Protein AF-A0A9E3Z9C6-F1 (afdb_monomer_lite)

Foldseek 3Di:
DDPPPDPDPPDPPQDPCDPLLVLLLVLLLCCLPAQNLPDPVSLVVSLVSLLVSLVVLCVVLVVVPDDDDPVVVVVVVVLVVVLVVLVQQQDLPDDPVQFDVVQVVCVVVVHPGGGGNDPDNPVSPSVSSVSSSVVSSCSSLVSQVVRVVSVLVSLVSLLVSLVVLVVQQVVCVVVVHDDPDLVDDDDRQRNHNDPVVNVVSNVSSVVSVVCSVCVVVPPPPPPPPPPPPPPPPPDDDDDDDDDDDDDDDDDDDDDDDDDDDDDDDDDDDDDDDDDDDDPDDDDDDDDDDDDDDDDDDDDDDDDDDDDDDDDDDDDDDDDDDDDPDDPDDDDDDDDD

Radius of gyration: 36.33 Å; chains: 1; bounding box: 90×94×95 Å

Sequence (336 aa):
MTLKQKPGFAGARSRPFGLAGWLALALLAWAPLPYGSIEPLPLALLAVATGLVLIVVAAATWRERPTFPWPVWLCLALFLVPLAWGWLQTRTFLPAGWGHPFWRVALEAGLPASPRVSLADDLWVEPWLRLAMGLAAFAAFFLLGRDRGRAARLAGGFVAIATGYAVFGLGQQAFGFTFLRQDWQQGLTSTFINRNHFALYLNMAALLALCLLLDPLLRPAARVPPLPAAAGRKRRRASGAKAPPRSRLRRPARRLARHALQGRPAQPRPRRARRPLRRHASRPDQGDGLPRGRPRRARPGGGSRSGSSATPSSTASRTSAARRASRAQGDSRFGG

Structure (mmCIF, N/CA/C/O backbone):
data_AF-A0A9E3Z9C6-F1
#
_entry.id   AF-A0A9E3Z9C6-F1
#
loop_
_atom_site.group_PDB
_atom_site.id
_atom_site.type_symbol
_atom_site.label_atom_id
_atom_site.label_alt_id
_atom_site.label_comp_id
_atom_site.label_asym_id
_atom_site.label_entity_id
_atom_site.label_seq_id
_atom_site.pdbx_PDB_ins_code
_atom_site.Cartn_x
_atom_site.Cartn_y
_atom_site.Cartn_z
_atom_site.occupancy
_atom_site.B_iso_or_equiv
_atom_site.auth_seq_id
_atom_site.auth_comp_id
_atom_site.auth_asym_id
_atom_site.auth_atom_id
_atom_site.pdbx_PDB_model_num
ATOM 1 N N . MET A 1 1 ? -39.808 -16.040 3.121 1.00 42.66 1 MET A N 1
ATOM 2 C CA . MET A 1 1 ? -38.376 -16.345 2.901 1.00 42.66 1 MET A CA 1
ATOM 3 C C . MET A 1 1 ? -37.610 -15.803 4.104 1.00 42.66 1 MET A C 1
ATOM 5 O O . MET A 1 1 ? -37.302 -14.623 4.165 1.00 42.66 1 MET A O 1
ATOM 9 N N . THR A 1 2 ? -37.463 -16.617 5.145 1.00 40.94 2 THR A N 1
ATOM 10 C CA . THR A 1 2 ? -36.889 -16.224 6.438 1.00 40.94 2 THR A CA 1
ATOM 11 C C . THR A 1 2 ? -35.368 -16.200 6.319 1.00 40.94 2 THR A C 1
ATOM 13 O O . THR A 1 2 ? -34.726 -17.248 6.265 1.00 40.94 2 THR A O 1
ATOM 16 N N . LEU A 1 3 ? -34.788 -15.000 6.230 1.00 41.41 3 LEU A N 1
ATOM 17 C CA . LEU A 1 3 ? -33.345 -14.794 6.331 1.00 41.41 3 LEU A CA 1
ATOM 18 C C . LEU A 1 3 ? -32.900 -15.277 7.712 1.00 41.41 3 LEU A C 1
ATOM 20 O O . LEU A 1 3 ? -33.129 -14.617 8.723 1.00 41.41 3 LEU A O 1
ATOM 24 N N . LYS A 1 4 ? -32.305 -16.470 7.741 1.00 47.12 4 LYS A N 1
ATOM 25 C CA . LYS A 1 4 ? -31.676 -17.068 8.915 1.00 47.12 4 LYS A CA 1
ATOM 26 C C . LYS A 1 4 ? -30.548 -16.124 9.342 1.00 47.12 4 LYS A C 1
ATOM 28 O O . LYS A 1 4 ? -29.469 -16.145 8.752 1.00 47.12 4 LYS A O 1
ATOM 33 N N . GLN A 1 5 ? -30.834 -15.227 10.288 1.00 43.41 5 GLN A N 1
ATOM 34 C CA . GLN A 1 5 ? -29.842 -14.306 10.828 1.00 43.41 5 GLN A CA 1
ATOM 35 C C . GLN A 1 5 ? -28.708 -15.143 11.418 1.00 43.41 5 GLN A C 1
ATOM 37 O O . GLN A 1 5 ? -28.915 -15.919 12.352 1.00 43.41 5 GLN A O 1
ATOM 42 N N . LYS A 1 6 ? -27.516 -15.027 10.820 1.00 42.62 6 LYS A N 1
ATOM 43 C CA . LYS A 1 6 ? -26.292 -15.562 11.413 1.00 42.62 6 LYS A CA 1
ATOM 44 C C . LYS A 1 6 ? -26.166 -14.958 12.817 1.00 42.62 6 LYS A C 1
ATOM 46 O O . LYS A 1 6 ? -26.381 -13.751 12.942 1.00 42.62 6 LYS A O 1
ATOM 51 N N . PRO A 1 7 ? -25.854 -15.769 13.843 1.00 44.94 7 PRO A N 1
ATOM 52 C CA . PRO A 1 7 ? -25.690 -15.280 15.204 1.00 44.94 7 PRO A CA 1
ATOM 53 C C . PRO A 1 7 ? -24.736 -14.087 15.183 1.00 44.94 7 PRO A C 1
ATOM 55 O O . PRO A 1 7 ? -23.640 -14.163 14.623 1.00 44.94 7 PRO A O 1
ATOM 58 N N . GLY A 1 8 ? -25.225 -12.959 15.696 1.00 43.25 8 GLY A N 1
ATOM 59 C CA . GLY A 1 8 ? -24.483 -11.711 15.728 1.00 43.25 8 GLY A CA 1
ATOM 60 C C . GLY A 1 8 ? -23.158 -11.897 16.458 1.00 43.25 8 GLY A C 1
ATOM 61 O O . GLY A 1 8 ? -23.083 -12.630 17.443 1.00 43.25 8 GLY A O 1
ATOM 62 N N . PHE A 1 9 ? -22.128 -11.210 15.963 1.00 48.97 9 PHE A N 1
ATOM 63 C CA . PHE A 1 9 ? -20.781 -11.095 16.530 1.00 48.97 9 PHE A CA 1
ATOM 64 C C . PHE A 1 9 ? -20.782 -10.349 17.883 1.00 48.97 9 PHE A C 1
ATOM 66 O O . PHE A 1 9 ? -20.050 -9.382 18.082 1.00 48.97 9 PHE A O 1
ATOM 73 N N . ALA A 1 10 ? -21.635 -10.755 18.819 1.00 40.88 10 ALA A N 1
ATOM 74 C CA . ALA A 1 10 ? -21.655 -10.229 20.170 1.00 40.88 10 ALA A CA 1
ATOM 75 C C . ALA A 1 10 ? -20.532 -10.903 20.972 1.00 40.88 10 ALA A C 1
ATOM 77 O O . ALA A 1 10 ? -20.619 -12.078 21.316 1.00 40.88 10 ALA A O 1
ATOM 78 N N . GLY A 1 11 ? -19.460 -10.156 21.249 1.00 42.38 11 GLY A N 1
ATOM 79 C CA . GLY A 1 11 ? -18.505 -10.505 22.306 1.00 42.38 11 GLY A CA 1
ATOM 80 C C . GLY A 1 11 ? -17.229 -11.239 21.890 1.00 42.38 11 GLY A C 1
ATOM 81 O O . GLY A 1 11 ? -16.581 -11.839 22.746 1.00 42.38 11 GLY A O 1
ATOM 82 N N . ALA A 1 12 ? -16.810 -11.183 20.622 1.00 51.72 12 ALA A N 1
ATOM 83 C CA . ALA A 1 12 ? -15.438 -11.569 20.291 1.00 51.72 12 ALA A CA 1
ATOM 84 C C . ALA A 1 12 ? -14.488 -10.552 20.945 1.00 51.72 12 ALA A C 1
ATOM 86 O O . ALA A 1 12 ? -14.397 -9.412 20.490 1.00 51.72 12 ALA A O 1
ATOM 87 N N . ARG A 1 13 ? -13.824 -10.936 22.048 1.00 57.88 13 ARG A N 1
ATOM 88 C CA . ARG A 1 13 ? -12.751 -10.133 22.653 1.00 57.88 13 ARG A CA 1
ATOM 89 C C . ARG A 1 13 ? -11.779 -9.770 21.536 1.00 57.88 13 ARG A C 1
ATOM 91 O O . ARG A 1 13 ? -11.182 -10.666 20.939 1.00 57.88 13 ARG A O 1
ATOM 98 N N . SER A 1 14 ? -11.660 -8.477 21.239 1.00 62.97 14 SER A N 1
ATOM 99 C CA . SER A 1 14 ? -10.728 -7.990 20.226 1.00 62.97 14 SER A CA 1
ATOM 100 C C . SER A 1 14 ? -9.343 -8.505 20.586 1.00 62.97 14 SER A C 1
ATOM 102 O O . SER A 1 14 ? -8.855 -8.227 21.688 1.00 62.97 14 SER A O 1
ATOM 104 N N . ARG A 1 15 ? -8.724 -9.277 19.690 1.00 71.00 15 ARG A N 1
ATOM 105 C CA . ARG A 1 15 ? -7.347 -9.726 19.899 1.00 71.00 15 ARG A CA 1
ATOM 106 C C . ARG A 1 15 ? -6.450 -8.496 20.088 1.00 71.00 15 ARG A C 1
ATOM 108 O O . ARG A 1 15 ? -6.726 -7.445 19.495 1.00 71.00 15 ARG A O 1
ATOM 115 N N . PRO A 1 16 ? -5.403 -8.584 20.926 1.00 78.31 16 PRO A N 1
ATOM 116 C CA . PRO A 1 16 ? -4.454 -7.488 21.058 1.00 78.31 16 PRO A CA 1
ATOM 117 C C . PRO A 1 16 ? -3.905 -7.123 19.674 1.00 78.31 16 PRO A C 1
ATOM 119 O O . PRO A 1 16 ? -3.738 -7.988 18.816 1.00 78.31 16 PRO A O 1
ATOM 122 N N . PHE A 1 17 ? -3.648 -5.830 19.453 1.00 87.06 17 PHE A N 1
ATOM 123 C CA . PHE A 1 17 ? -3.140 -5.328 18.170 1.00 87.06 17 PHE A CA 1
ATOM 124 C C . PHE A 1 17 ? -1.814 -6.006 17.782 1.00 87.06 17 PHE A C 1
ATOM 126 O O . PHE A 1 17 ? -1.577 -6.284 16.608 1.00 87.06 17 PHE A O 1
ATOM 133 N N . GLY A 1 18 ? -1.026 -6.370 18.801 1.00 93.31 18 GLY A N 1
ATOM 134 C CA . GLY A 1 18 ? 0.172 -7.192 18.685 1.00 93.31 18 GLY A CA 1
ATOM 135 C C . GLY A 1 18 ? 1.294 -6.515 17.903 1.00 93.31 18 GLY A C 1
ATOM 136 O O . GLY A 1 18 ? 1.135 -5.426 17.353 1.00 93.31 18 GLY A O 1
ATOM 137 N N . LEU A 1 19 ? 2.438 -7.192 17.837 1.00 95.94 19 LEU A N 1
ATOM 138 C CA . LEU A 1 19 ? 3.600 -6.736 17.074 1.00 95.94 19 LEU A CA 1
ATOM 139 C C . LEU A 1 19 ? 3.257 -6.514 15.591 1.00 95.94 19 LEU A C 1
ATOM 141 O O . LEU A 1 19 ? 3.614 -5.491 15.021 1.00 95.94 19 LEU A O 1
ATOM 145 N N . ALA A 1 20 ? 2.504 -7.437 14.986 1.00 95.88 20 ALA A N 1
ATOM 146 C CA . ALA A 1 20 ? 2.145 -7.385 13.569 1.00 95.88 20 ALA A CA 1
ATOM 147 C C . ALA A 1 20 ? 1.357 -6.117 13.188 1.00 95.88 20 ALA A C 1
ATOM 149 O O . ALA A 1 20 ? 1.628 -5.512 12.154 1.00 95.88 20 ALA A O 1
ATOM 150 N N . GLY A 1 21 ? 0.407 -5.687 14.028 1.00 96.50 21 GLY A N 1
ATOM 151 C CA . GLY A 1 21 ? -0.344 -4.454 13.794 1.00 96.50 21 GLY A CA 1
ATOM 152 C C . GLY A 1 21 ? 0.537 -3.209 13.904 1.00 96.50 21 GLY A C 1
ATOM 153 O O . GLY A 1 21 ? 0.446 -2.316 13.064 1.00 96.50 21 GLY A O 1
ATOM 154 N N . TRP A 1 22 ? 1.415 -3.159 14.911 1.00 97.50 22 TRP A N 1
ATOM 155 C CA . TRP A 1 22 ? 2.329 -2.031 15.104 1.00 97.50 22 TRP A CA 1
ATOM 156 C C . TRP A 1 22 ? 3.355 -1.912 13.982 1.00 97.50 22 TRP A C 1
ATOM 158 O O . TRP A 1 22 ? 3.568 -0.812 13.483 1.00 97.50 22 TRP A O 1
ATOM 168 N N . LEU A 1 23 ? 3.922 -3.030 13.526 1.00 97.88 23 LEU A N 1
ATOM 169 C CA . LEU A 1 23 ? 4.820 -3.041 12.373 1.00 97.88 23 LEU A CA 1
ATOM 170 C C . LEU A 1 23 ? 4.112 -2.583 11.091 1.00 97.88 23 LEU A C 1
ATOM 172 O O . LEU A 1 23 ? 4.699 -1.847 10.305 1.00 97.88 23 LEU A O 1
ATOM 176 N N . ALA A 1 24 ? 2.840 -2.946 10.895 1.00 97.69 24 ALA A N 1
ATOM 177 C CA . ALA A 1 24 ? 2.059 -2.457 9.761 1.00 97.69 24 ALA A CA 1
ATOM 178 C C . ALA A 1 24 ? 1.808 -0.937 9.825 1.00 97.69 24 ALA A C 1
ATOM 180 O O . ALA A 1 24 ? 1.873 -0.266 8.798 1.00 97.69 24 ALA A O 1
ATOM 181 N N . LEU A 1 25 ? 1.566 -0.369 11.014 1.00 98.00 25 LEU A N 1
ATOM 182 C CA . LEU A 1 25 ? 1.481 1.090 11.181 1.00 98.00 25 LEU A CA 1
ATOM 183 C C . LEU A 1 25 ? 2.831 1.776 10.974 1.00 98.00 25 LEU A C 1
ATOM 185 O O . LEU A 1 25 ? 2.879 2.817 10.328 1.00 98.00 25 LEU A O 1
ATOM 189 N N . ALA A 1 26 ? 3.919 1.189 11.475 1.00 97.81 26 ALA A N 1
ATOM 190 C CA . ALA A 1 26 ? 5.266 1.698 11.243 1.00 97.81 26 ALA A CA 1
ATOM 191 C C . ALA A 1 26 ? 5.600 1.710 9.744 1.00 97.81 26 ALA A C 1
ATOM 193 O O . ALA A 1 26 ? 6.135 2.695 9.248 1.00 97.81 26 ALA A O 1
ATOM 194 N N . LEU A 1 27 ? 5.198 0.670 9.004 1.00 97.44 27 LEU A N 1
ATOM 195 C CA . LEU A 1 27 ? 5.325 0.617 7.549 1.00 97.44 27 LEU A CA 1
ATOM 196 C C . LEU A 1 27 ? 4.533 1.739 6.860 1.00 97.44 27 LEU A C 1
ATOM 198 O O . LEU A 1 27 ? 5.070 2.394 5.973 1.00 97.44 27 LEU A O 1
ATOM 202 N N . LEU A 1 28 ? 3.286 2.003 7.277 1.00 96.75 28 LEU A N 1
ATOM 203 C CA . LEU A 1 28 ? 2.494 3.126 6.746 1.00 96.75 28 LEU A CA 1
ATOM 204 C C . LEU A 1 28 ? 3.119 4.483 7.067 1.00 96.75 28 LEU A C 1
ATOM 206 O O . LEU A 1 28 ? 3.083 5.380 6.230 1.00 96.75 28 LEU A O 1
ATOM 210 N N . ALA A 1 29 ? 3.684 4.635 8.264 1.00 97.00 29 ALA A N 1
ATOM 211 C CA . ALA A 1 29 ? 4.383 5.847 8.660 1.00 97.00 29 ALA A CA 1
ATOM 212 C C . ALA A 1 29 ? 5.667 6.036 7.854 1.00 97.00 29 ALA A C 1
ATOM 214 O O . ALA A 1 29 ? 5.991 7.164 7.509 1.00 97.00 29 ALA A O 1
ATOM 215 N N . TRP A 1 30 ? 6.366 4.951 7.521 1.00 95.50 30 TRP A N 1
ATOM 216 C CA . TRP A 1 30 ? 7.594 4.983 6.737 1.00 95.50 30 TRP A CA 1
ATOM 217 C C . TRP A 1 30 ? 7.352 5.176 5.239 1.00 95.50 30 TRP A C 1
ATOM 219 O O . TRP A 1 30 ? 8.156 5.821 4.587 1.00 95.50 30 TRP A O 1
ATOM 229 N N . ALA A 1 31 ? 6.261 4.657 4.668 1.00 94.44 31 ALA A N 1
ATOM 230 C CA . ALA A 1 31 ? 6.064 4.641 3.214 1.00 94.44 31 ALA A CA 1
ATOM 231 C C . ALA A 1 31 ? 6.214 6.017 2.519 1.00 94.44 31 ALA A C 1
ATOM 233 O O . ALA A 1 31 ? 6.819 6.071 1.443 1.00 94.44 31 ALA A O 1
ATOM 234 N N . PRO A 1 32 ? 5.752 7.144 3.101 1.00 93.44 32 PRO A N 1
ATOM 235 C CA . PRO A 1 32 ? 5.975 8.465 2.514 1.00 93.44 32 PRO A CA 1
ATOM 236 C C . PRO A 1 32 ? 7.418 9.001 2.618 1.00 93.44 32 PRO A C 1
ATOM 238 O O . PRO A 1 32 ? 7.703 10.065 2.060 1.00 93.44 32 PRO A O 1
ATOM 241 N N . LEU A 1 33 ? 8.322 8.312 3.323 1.00 90.88 33 LEU A N 1
ATOM 242 C CA . LEU A 1 33 ? 9.694 8.729 3.616 1.00 90.88 33 LEU A CA 1
ATOM 243 C C . LEU A 1 33 ? 10.745 7.831 2.932 1.00 90.88 33 LEU A C 1
ATOM 245 O O . LEU A 1 33 ? 10.691 6.612 3.068 1.00 90.88 33 LEU A O 1
ATOM 249 N N . PRO A 1 34 ? 11.791 8.416 2.319 1.00 87.12 34 PRO A N 1
ATOM 250 C CA . PRO A 1 34 ? 11.862 9.763 1.742 1.00 87.12 34 PRO A CA 1
ATOM 251 C C . PRO A 1 34 ? 11.149 9.833 0.376 1.00 87.12 34 PRO A C 1
ATOM 253 O O . PRO A 1 34 ? 11.054 8.839 -0.343 1.00 87.12 34 PRO A O 1
ATOM 256 N N . TYR A 1 35 ? 10.671 11.023 -0.005 1.00 85.19 35 TYR A N 1
ATOM 257 C CA . TYR A 1 35 ? 10.126 11.321 -1.341 1.00 85.19 35 TYR A CA 1
ATOM 258 C C . TYR A 1 35 ? 8.897 10.509 -1.777 1.00 85.19 35 TYR A C 1
ATOM 260 O O . TYR A 1 35 ? 8.666 10.316 -2.970 1.00 85.19 35 TYR A O 1
ATOM 268 N N . GLY A 1 36 ? 8.097 9.995 -0.842 1.00 84.00 36 GLY A N 1
ATOM 269 C CA . GLY A 1 36 ? 7.025 9.058 -1.190 1.00 84.00 36 GLY A CA 1
ATOM 270 C C . GLY A 1 36 ? 7.534 7.696 -1.672 1.00 84.00 36 GLY A C 1
ATOM 271 O O . GLY A 1 36 ? 6.799 6.995 -2.364 1.00 84.00 36 GLY A O 1
ATOM 272 N N . SER A 1 37 ? 8.790 7.351 -1.363 1.00 89.38 37 SER A N 1
ATOM 273 C CA . SER A 1 37 ? 9.477 6.135 -1.812 1.00 89.38 37 SER A CA 1
ATOM 274 C C . SER A 1 37 ? 9.476 5.943 -3.335 1.00 89.38 37 SER A C 1
ATOM 276 O O . SER A 1 37 ? 9.345 4.820 -3.818 1.00 89.38 37 SER A O 1
ATOM 278 N N . ILE A 1 38 ? 9.590 7.035 -4.104 1.00 88.69 38 ILE A N 1
ATOM 279 C CA . ILE A 1 38 ? 9.638 6.953 -5.575 1.00 88.69 38 ILE A CA 1
ATOM 280 C C . ILE A 1 38 ? 11.040 6.681 -6.125 1.00 88.69 38 ILE A C 1
ATOM 282 O O . ILE A 1 38 ? 11.154 6.212 -7.252 1.00 88.69 38 ILE A O 1
ATOM 286 N N . GLU A 1 39 ? 12.076 6.981 -5.341 1.00 89.50 39 GLU A N 1
ATOM 287 C CA . GLU A 1 39 ? 13.475 6.746 -5.700 1.00 89.50 39 GLU A CA 1
ATOM 288 C C . GLU A 1 39 ? 13.841 5.257 -5.555 1.00 89.50 39 GLU A C 1
ATOM 290 O O . GLU A 1 39 ? 13.308 4.593 -4.656 1.00 89.50 39 GLU A O 1
ATOM 295 N N . PRO A 1 40 ? 14.788 4.723 -6.354 1.00 90.75 40 PRO A N 1
ATOM 296 C CA . PRO A 1 40 ? 15.081 3.288 -6.393 1.00 90.75 40 PRO A CA 1
ATOM 297 C C . PRO A 1 40 ? 15.445 2.678 -5.033 1.00 90.75 40 PRO A C 1
ATOM 299 O O . PRO A 1 40 ? 14.941 1.614 -4.671 1.00 90.75 40 PRO A O 1
ATOM 302 N N . LEU A 1 41 ? 16.297 3.354 -4.252 1.00 91.94 41 LEU A N 1
ATOM 303 C CA . LEU A 1 41 ? 16.739 2.849 -2.949 1.00 91.94 41 LEU A CA 1
ATOM 304 C C . LEU A 1 41 ? 15.606 2.874 -1.898 1.00 91.94 41 LEU A C 1
ATOM 306 O O . LEU A 1 41 ? 15.326 1.820 -1.324 1.00 91.94 41 LEU A O 1
ATOM 310 N N . PRO A 1 42 ? 14.913 4.006 -1.652 1.00 92.75 42 PRO A N 1
ATOM 311 C CA . PRO A 1 42 ? 13.716 4.039 -0.807 1.00 92.75 42 PRO A CA 1
ATOM 312 C C . PRO A 1 42 ? 12.653 3.011 -1.191 1.00 92.75 42 PRO A C 1
ATOM 314 O O . PRO A 1 42 ? 12.114 2.331 -0.318 1.00 92.75 42 PRO A O 1
ATOM 317 N N . LEU A 1 43 ? 12.392 2.850 -2.490 1.00 93.38 43 LEU A N 1
ATOM 318 C CA . LEU A 1 43 ? 11.442 1.870 -2.998 1.00 93.38 43 LEU A CA 1
ATOM 319 C C . LEU A 1 43 ? 11.863 0.436 -2.652 1.00 93.38 43 LEU A C 1
ATOM 321 O O . LEU A 1 43 ? 11.042 -0.345 -2.171 1.00 93.38 43 LEU A O 1
ATOM 325 N N . ALA A 1 44 ? 13.135 0.087 -2.863 1.00 93.69 44 ALA A N 1
ATOM 326 C CA . ALA A 1 44 ? 13.661 -1.234 -2.530 1.00 93.69 44 ALA A CA 1
ATOM 327 C C . ALA A 1 44 ? 13.567 -1.522 -1.022 1.00 93.69 44 ALA A C 1
ATOM 329 O O . ALA A 1 44 ? 13.117 -2.600 -0.627 1.00 93.69 44 ALA A O 1
ATOM 330 N N . LEU A 1 45 ? 13.917 -0.546 -0.176 1.00 95.31 45 LEU A N 1
ATOM 331 C CA . LEU A 1 45 ? 13.781 -0.659 1.280 1.00 95.31 45 LEU A CA 1
ATOM 332 C C . LEU A 1 45 ? 12.318 -0.850 1.697 1.00 95.31 45 LEU A C 1
ATOM 334 O O . LEU A 1 45 ? 12.023 -1.723 2.516 1.00 95.31 45 LEU A O 1
ATOM 338 N N . LEU A 1 46 ? 11.395 -0.087 1.103 1.00 96.00 46 LEU A N 1
ATOM 339 C CA . LEU A 1 46 ? 9.965 -0.222 1.366 1.00 96.00 46 LEU A CA 1
ATOM 340 C C . LEU A 1 46 ? 9.437 -1.596 0.932 1.00 96.00 46 LEU A C 1
ATOM 342 O O . LEU A 1 46 ? 8.644 -2.203 1.657 1.00 96.00 46 LEU A O 1
ATOM 346 N N . ALA A 1 47 ? 9.893 -2.119 -0.206 1.00 96.06 47 ALA A N 1
ATOM 347 C CA . ALA A 1 47 ? 9.506 -3.441 -0.688 1.00 96.06 47 ALA A CA 1
ATOM 348 C C . ALA A 1 47 ? 9.975 -4.555 0.262 1.00 96.06 47 ALA A C 1
ATOM 350 O O . ALA A 1 47 ? 9.175 -5.418 0.637 1.00 96.06 47 ALA A O 1
ATOM 351 N N . VAL A 1 48 ? 11.232 -4.502 0.720 1.00 96.94 48 VAL A N 1
ATOM 352 C CA . VAL A 1 48 ? 11.775 -5.447 1.712 1.00 96.94 48 VAL A CA 1
ATOM 353 C C . VAL A 1 48 ? 11.001 -5.356 3.026 1.00 96.94 48 VAL A C 1
ATOM 355 O O . VAL A 1 48 ? 10.535 -6.376 3.536 1.00 96.94 48 VAL A O 1
ATOM 358 N N . ALA A 1 49 ? 10.795 -4.145 3.549 1.00 97.56 49 ALA A N 1
ATOM 359 C CA . ALA A 1 49 ? 10.033 -3.930 4.776 1.00 97.56 49 ALA A CA 1
ATOM 360 C C . ALA A 1 49 ? 8.599 -4.472 4.655 1.00 97.56 49 ALA A C 1
ATOM 362 O O . ALA A 1 49 ? 8.116 -5.155 5.557 1.00 97.56 49 ALA A O 1
ATOM 363 N N . THR A 1 50 ? 7.939 -4.249 3.516 1.00 98.12 50 THR A N 1
ATOM 364 C CA . THR A 1 50 ? 6.593 -4.772 3.238 1.00 98.12 50 THR A CA 1
ATOM 365 C C . THR A 1 50 ? 6.571 -6.301 3.243 1.00 98.12 50 THR A C 1
ATOM 367 O O . THR A 1 50 ? 5.683 -6.900 3.852 1.00 98.12 50 THR A O 1
ATOM 370 N N . GLY A 1 51 ? 7.561 -6.946 2.617 1.00 97.81 51 GLY A N 1
ATOM 371 C CA . GLY A 1 51 ? 7.707 -8.403 2.633 1.00 97.81 51 GLY A CA 1
ATOM 372 C C . GLY A 1 51 ? 7.904 -8.962 4.045 1.00 97.81 51 GLY A C 1
ATOM 373 O O . GLY A 1 51 ? 7.222 -9.910 4.435 1.00 97.81 51 GLY A O 1
ATOM 374 N N . LEU A 1 52 ? 8.770 -8.336 4.849 1.00 98.12 52 LEU A N 1
ATOM 375 C CA . LEU A 1 52 ? 8.998 -8.725 6.246 1.00 98.12 52 LEU A CA 1
ATOM 376 C C . LEU A 1 52 ? 7.732 -8.569 7.098 1.00 98.12 52 LEU A C 1
ATOM 378 O O . LEU A 1 52 ? 7.372 -9.482 7.845 1.00 98.12 52 LEU A O 1
ATOM 382 N N . VAL A 1 53 ? 7.014 -7.452 6.954 1.00 98.19 53 VAL A N 1
ATOM 383 C CA . VAL A 1 53 ? 5.730 -7.234 7.637 1.00 98.19 53 VAL A CA 1
ATOM 384 C C . VAL A 1 53 ? 4.716 -8.300 7.234 1.00 98.19 53 VAL A C 1
ATOM 386 O O . VAL A 1 53 ? 4.051 -8.854 8.110 1.00 98.19 53 VAL A O 1
ATOM 389 N N . LEU A 1 54 ? 4.619 -8.644 5.946 1.00 97.88 54 LEU A N 1
ATOM 390 C CA . LEU A 1 54 ? 3.734 -9.712 5.485 1.00 97.88 54 LEU A CA 1
ATOM 391 C C . LEU A 1 54 ? 4.076 -11.057 6.137 1.00 97.88 54 LEU A C 1
ATOM 393 O O . LEU A 1 54 ? 3.161 -11.744 6.584 1.00 97.88 54 LEU A O 1
ATOM 397 N N . ILE A 1 55 ? 5.359 -11.420 6.238 1.00 97.81 55 ILE A N 1
ATOM 398 C CA . ILE A 1 55 ? 5.793 -12.662 6.899 1.00 97.81 55 ILE A CA 1
ATOM 399 C C . ILE A 1 55 ? 5.348 -12.671 8.366 1.00 97.81 55 ILE A C 1
ATOM 401 O O . ILE A 1 55 ? 4.738 -13.642 8.820 1.00 97.81 55 ILE A O 1
ATOM 405 N N . VAL A 1 56 ? 5.580 -11.577 9.100 1.00 97.44 56 VAL A N 1
ATOM 406 C CA . VAL A 1 56 ? 5.172 -11.462 10.511 1.00 97.44 56 VAL A CA 1
ATOM 407 C C . VAL A 1 56 ? 3.649 -11.533 10.657 1.00 97.44 56 VAL A C 1
ATOM 409 O O . VAL A 1 56 ? 3.141 -12.231 11.537 1.00 97.44 56 VAL A O 1
ATOM 412 N N . VAL A 1 57 ? 2.899 -10.857 9.783 1.00 96.19 57 VAL A N 1
ATOM 413 C CA . VAL A 1 57 ? 1.430 -10.898 9.768 1.00 96.19 57 VAL A CA 1
ATOM 414 C C . VAL A 1 57 ? 0.920 -12.304 9.452 1.00 96.19 57 VAL A C 1
ATOM 416 O O . VAL A 1 57 ? 0.015 -12.793 10.134 1.00 96.19 57 VAL A O 1
ATOM 419 N N . ALA A 1 58 ? 1.493 -12.973 8.453 1.00 94.50 58 ALA A N 1
ATOM 420 C CA . ALA A 1 58 ? 1.123 -14.329 8.069 1.00 94.50 58 ALA A CA 1
ATOM 421 C C . ALA A 1 58 ? 1.388 -15.314 9.214 1.00 94.50 58 ALA A C 1
ATOM 423 O O . ALA A 1 58 ? 0.501 -16.091 9.561 1.00 94.50 58 ALA A O 1
ATOM 424 N N . ALA A 1 59 ? 2.545 -15.222 9.877 1.00 94.88 59 ALA A N 1
ATOM 425 C CA . ALA A 1 59 ? 2.865 -16.030 11.051 1.00 94.88 59 ALA A CA 1
ATOM 426 C C . ALA A 1 59 ? 1.880 -15.776 12.208 1.00 94.88 59 ALA A C 1
ATOM 428 O O . ALA A 1 59 ? 1.331 -16.719 12.783 1.00 94.88 59 ALA A O 1
ATOM 429 N N . ALA A 1 60 ? 1.579 -14.507 12.501 1.00 93.06 60 ALA A N 1
ATOM 430 C CA . ALA A 1 60 ? 0.646 -14.122 13.562 1.00 93.06 60 ALA A CA 1
ATOM 431 C C . ALA A 1 60 ? -0.804 -14.565 13.290 1.00 93.06 60 ALA A C 1
ATOM 433 O O . ALA A 1 60 ? -1.581 -14.755 14.228 1.00 93.06 60 ALA A O 1
ATOM 434 N N . THR A 1 61 ? -1.178 -14.737 12.019 1.00 91.94 61 THR A N 1
ATOM 435 C CA . THR A 1 61 ? -2.546 -15.081 11.596 1.00 91.94 61 THR A CA 1
ATOM 436 C C . THR A 1 61 ? -2.691 -16.503 11.049 1.00 91.94 61 THR A C 1
ATOM 438 O O . THR A 1 61 ? -3.805 -16.912 10.726 1.00 91.94 61 THR A O 1
ATOM 441 N N . TRP A 1 62 ? -1.625 -17.311 11.017 1.00 91.62 62 TRP A N 1
ATOM 442 C CA . TRP A 1 62 ? -1.617 -18.646 10.396 1.00 91.62 62 TRP A CA 1
ATOM 443 C C . TRP A 1 62 ? -2.722 -19.577 10.923 1.00 91.62 62 TRP A C 1
ATOM 445 O O . TRP A 1 62 ? -3.358 -20.319 10.173 1.00 91.62 62 TRP A O 1
ATOM 455 N N . ARG A 1 63 ? -3.021 -19.502 12.227 1.00 90.00 63 ARG A N 1
ATOM 456 C CA . ARG A 1 63 ? -4.072 -20.314 12.869 1.00 90.00 63 ARG A CA 1
ATOM 457 C C . ARG A 1 63 ? -5.498 -19.864 12.529 1.00 90.00 63 ARG A C 1
ATOM 459 O O . ARG A 1 63 ? -6.441 -20.592 12.823 1.00 90.00 63 ARG A O 1
ATOM 466 N N . GLU A 1 64 ? -5.680 -18.685 11.932 1.00 87.12 64 GLU A N 1
ATOM 467 C CA . GLU A 1 64 ? -6.998 -18.106 11.630 1.00 87.12 64 GLU A CA 1
ATOM 468 C C . GLU A 1 64 ? -7.651 -18.699 10.370 1.00 87.12 64 GLU A C 1
ATOM 470 O O . GLU A 1 64 ? -8.830 -18.430 10.141 1.00 87.12 64 GLU A O 1
ATOM 475 N N . ARG A 1 65 ? -6.922 -19.510 9.577 1.00 83.44 65 ARG A N 1
ATOM 476 C CA . ARG A 1 65 ? -7.382 -20.135 8.315 1.00 83.44 65 ARG A CA 1
ATOM 477 C C . ARG A 1 65 ? -8.219 -19.161 7.466 1.00 83.44 65 ARG A C 1
ATOM 479 O O . ARG A 1 65 ? -9.433 -19.339 7.325 1.00 83.44 65 ARG A O 1
ATOM 486 N N . PRO A 1 66 ? -7.599 -18.088 6.945 1.00 80.50 66 PRO A N 1
ATOM 487 C CA . PRO A 1 66 ? -8.328 -16.999 6.318 1.00 80.50 66 PRO A CA 1
ATOM 488 C C . PRO A 1 66 ? -9.117 -17.491 5.101 1.00 80.50 66 PRO A C 1
ATOM 490 O O . PRO A 1 66 ? -8.566 -18.005 4.134 1.00 80.50 66 PRO A O 1
ATOM 493 N N . THR A 1 67 ? -10.432 -17.294 5.136 1.00 86.56 67 THR A N 1
ATOM 494 C CA . THR A 1 67 ? -11.302 -17.501 3.976 1.00 86.56 67 THR A CA 1
ATOM 495 C C . THR A 1 67 ? -11.408 -16.203 3.186 1.00 86.56 67 THR A C 1
ATOM 497 O O . THR A 1 67 ? -11.857 -15.187 3.732 1.00 86.56 67 THR A O 1
ATOM 500 N N . PHE A 1 68 ? -11.027 -16.224 1.914 1.00 87.19 68 PHE A N 1
ATOM 501 C CA . PHE A 1 68 ? -11.215 -15.088 1.016 1.00 87.19 68 PHE A CA 1
ATOM 502 C C . PHE A 1 68 ? -12.610 -15.146 0.381 1.00 87.19 68 PHE A C 1
ATOM 504 O O . PHE A 1 68 ? -13.036 -16.217 -0.061 1.00 87.19 68 PHE A O 1
ATOM 511 N N . PRO A 1 69 ? -13.354 -14.028 0.341 1.00 90.19 69 PRO A N 1
ATOM 512 C CA . PRO A 1 69 ? -14.598 -13.979 -0.410 1.00 90.19 69 PRO A CA 1
ATOM 513 C C . PRO A 1 69 ? -14.294 -14.062 -1.914 1.0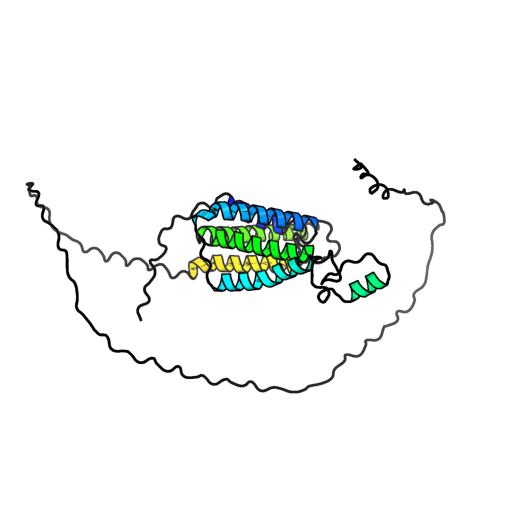0 90.19 69 PRO A C 1
ATOM 515 O O . PRO A 1 69 ? -13.240 -13.614 -2.365 1.00 90.19 69 PRO A O 1
ATOM 518 N N . TRP A 1 70 ? -15.228 -14.605 -2.698 1.00 93.69 70 TRP A N 1
ATOM 519 C CA . TRP A 1 70 ? -15.032 -14.826 -4.138 1.00 93.69 70 TRP A CA 1
ATOM 520 C C . TRP A 1 70 ? -14.529 -13.588 -4.919 1.00 93.69 70 TRP A C 1
ATOM 522 O O . TRP A 1 70 ? -13.643 -13.766 -5.752 1.00 93.69 70 TRP A O 1
ATOM 532 N N . PRO A 1 71 ? -14.987 -12.341 -4.651 1.00 94.62 71 PRO A N 1
ATOM 533 C CA . PRO A 1 71 ? -14.505 -11.183 -5.401 1.00 94.62 71 PRO A CA 1
ATOM 534 C C . PRO A 1 71 ? -13.021 -10.918 -5.149 1.00 94.62 71 PRO A C 1
ATOM 536 O O . PRO A 1 71 ? -12.317 -10.481 -6.048 1.00 94.62 71 PRO A O 1
ATOM 539 N N . VAL A 1 72 ? -12.525 -11.227 -3.945 1.00 92.69 72 VAL A N 1
ATOM 540 C CA . VAL A 1 72 ? -11.098 -11.095 -3.635 1.00 92.69 72 VAL A CA 1
ATOM 541 C C . VAL A 1 72 ? -10.295 -12.138 -4.401 1.00 92.69 72 VAL A C 1
ATOM 543 O O . VAL A 1 72 ? -9.254 -11.796 -4.944 1.00 92.69 72 VAL A O 1
ATOM 546 N N . TRP A 1 73 ? -10.794 -13.371 -4.526 1.00 93.31 73 TRP A N 1
ATOM 547 C CA . TRP A 1 73 ? -10.164 -14.374 -5.390 1.00 93.31 73 TRP A CA 1
ATOM 548 C C . TRP A 1 73 ? -10.101 -13.931 -6.851 1.00 93.31 73 TRP A C 1
ATOM 550 O O . TRP A 1 73 ? -9.057 -14.092 -7.475 1.00 93.31 73 TRP A O 1
ATOM 560 N N . LEU A 1 74 ? -11.174 -13.337 -7.382 1.00 95.31 74 LEU A N 1
ATOM 561 C CA . LEU A 1 74 ? -11.170 -12.799 -8.742 1.00 95.31 74 LEU A CA 1
ATOM 562 C C . LEU A 1 74 ? -10.145 -11.669 -8.895 1.00 95.31 74 LEU A C 1
ATOM 564 O O . LEU A 1 74 ? -9.356 -11.695 -9.834 1.00 95.31 74 LEU A O 1
ATOM 568 N N . CYS A 1 75 ? -10.123 -10.705 -7.971 1.00 94.25 75 CYS A N 1
ATOM 569 C CA . CYS A 1 75 ? -9.146 -9.618 -8.000 1.00 94.25 75 CYS A CA 1
ATOM 570 C C . CYS A 1 75 ? -7.711 -10.146 -7.916 1.00 94.25 75 CYS A C 1
ATOM 572 O O . CYS A 1 75 ? -6.860 -9.689 -8.670 1.00 94.25 75 CYS A O 1
ATOM 574 N N . LEU A 1 76 ? -7.446 -11.127 -7.048 1.00 93.88 76 LEU A N 1
ATOM 575 C CA . LEU A 1 76 ? -6.138 -11.774 -6.947 1.00 93.88 76 LEU A CA 1
ATOM 576 C C . LEU A 1 76 ? -5.767 -12.482 -8.251 1.00 93.88 76 LEU A C 1
ATOM 578 O O . LEU A 1 76 ? -4.660 -12.292 -8.739 1.00 93.88 76 LEU A O 1
ATOM 582 N N . ALA A 1 77 ? -6.687 -13.242 -8.847 1.00 94.12 77 ALA A N 1
ATOM 583 C CA . ALA A 1 77 ? -6.447 -13.921 -10.116 1.00 94.12 77 ALA A CA 1
ATOM 584 C C . ALA A 1 77 ? -6.107 -12.924 -11.234 1.00 94.12 77 ALA A C 1
ATOM 586 O O . ALA A 1 77 ? -5.105 -13.097 -11.922 1.00 94.12 77 ALA A O 1
ATOM 587 N N . LEU A 1 78 ? -6.884 -11.844 -11.365 1.00 95.00 78 LEU A N 1
ATOM 588 C CA . LEU A 1 78 ? -6.627 -10.785 -12.345 1.00 95.00 78 LEU A CA 1
ATOM 589 C C . LEU A 1 78 ? -5.313 -10.043 -12.073 1.00 95.00 78 LEU A C 1
ATOM 591 O O . LEU A 1 78 ? -4.631 -9.662 -13.017 1.00 95.00 78 LEU A O 1
ATOM 595 N N . PHE A 1 79 ? -4.938 -9.863 -10.805 1.00 93.94 79 PHE A N 1
ATOM 596 C CA . PHE A 1 79 ? -3.683 -9.216 -10.419 1.00 93.94 79 PHE A CA 1
ATOM 597 C C . PHE A 1 79 ? -2.455 -10.105 -10.667 1.00 93.94 79 PHE A C 1
ATOM 599 O O . PHE A 1 79 ? -1.377 -9.607 -10.988 1.00 93.94 79 PHE A O 1
ATOM 606 N N . LEU A 1 80 ? -2.601 -11.426 -10.553 1.00 94.69 80 LEU A N 1
ATOM 607 C CA . LEU A 1 80 ? -1.512 -12.367 -10.811 1.00 94.69 80 LEU A CA 1
ATOM 608 C C . LEU A 1 80 ? -1.140 -12.444 -12.295 1.00 94.69 80 LEU A C 1
ATOM 610 O O . LEU A 1 80 ? 0.011 -12.743 -12.594 1.00 94.69 80 LEU A O 1
ATOM 614 N N . VAL A 1 81 ? -2.056 -12.126 -13.217 1.00 95.00 81 VAL A N 1
ATOM 615 C CA . VAL A 1 81 ? -1.777 -12.108 -14.665 1.00 95.00 81 VAL A CA 1
ATOM 616 C C . VAL A 1 81 ? -0.628 -11.153 -15.031 1.00 95.00 81 VAL A C 1
ATOM 618 O O . VAL A 1 81 ? 0.366 -11.635 -15.573 1.00 95.00 81 VAL A O 1
ATOM 621 N N . PRO A 1 82 ? -0.677 -9.837 -14.734 1.00 92.62 82 PRO A N 1
ATOM 622 C CA . PRO A 1 82 ? 0.428 -8.932 -15.051 1.00 92.62 82 PRO A CA 1
ATOM 623 C C . PRO A 1 82 ? 1.707 -9.257 -14.269 1.00 92.62 82 PRO A C 1
ATOM 625 O O . PRO A 1 82 ? 2.800 -9.026 -14.778 1.00 92.62 82 PRO A O 1
ATOM 628 N N . LEU A 1 83 ? 1.600 -9.824 -13.064 1.00 92.69 83 LEU A N 1
ATOM 629 C CA . LEU A 1 83 ? 2.764 -10.210 -12.263 1.00 92.69 83 LEU A CA 1
ATOM 630 C C . LEU A 1 83 ? 3.487 -11.430 -12.857 1.00 92.69 83 LEU A C 1
ATOM 632 O O . LEU A 1 83 ? 4.714 -11.431 -12.964 1.00 92.69 83 LEU A O 1
ATOM 636 N N . ALA A 1 84 ? 2.728 -12.437 -13.295 1.00 92.06 84 ALA A N 1
ATOM 637 C CA . ALA A 1 84 ? 3.241 -13.594 -14.021 1.00 92.06 84 ALA A CA 1
ATOM 638 C C . ALA A 1 84 ? 3.786 -13.190 -15.394 1.00 92.06 84 ALA A C 1
ATOM 640 O O . ALA A 1 84 ? 4.851 -13.655 -15.789 1.00 92.06 84 ALA A O 1
ATOM 641 N N . TRP A 1 85 ? 3.102 -12.281 -16.093 1.00 90.19 85 TRP A N 1
ATOM 642 C CA . TRP A 1 85 ? 3.562 -11.747 -17.372 1.00 90.19 85 TRP A CA 1
ATOM 643 C C . TRP A 1 85 ? 4.876 -10.978 -17.230 1.00 90.19 85 TRP A C 1
ATOM 645 O O . TRP A 1 85 ? 5.822 -11.246 -17.963 1.00 90.19 85 TRP A O 1
ATOM 655 N N . GLY A 1 86 ? 4.972 -10.078 -16.248 1.00 87.44 86 GLY A N 1
ATOM 656 C CA . GLY A 1 86 ? 6.206 -9.354 -15.959 1.00 87.44 86 GLY A CA 1
ATOM 657 C C . GLY A 1 86 ? 7.352 -10.304 -15.618 1.00 87.44 86 GLY A C 1
ATOM 658 O O . GLY A 1 86 ? 8.431 -10.145 -16.167 1.00 87.44 86 GLY A O 1
ATOM 659 N N . TRP A 1 87 ? 7.097 -11.348 -14.818 1.00 86.69 87 TRP A N 1
ATOM 660 C CA . TRP A 1 87 ? 8.073 -12.404 -14.516 1.00 86.69 87 TRP A CA 1
ATOM 661 C C . TRP A 1 87 ? 8.473 -13.237 -15.744 1.00 86.69 87 TRP A C 1
ATOM 663 O O . TRP A 1 87 ? 9.620 -13.673 -15.849 1.00 86.69 87 TRP A O 1
ATOM 673 N N . LEU A 1 88 ? 7.558 -13.451 -16.688 1.00 87.25 88 LEU A N 1
ATOM 674 C CA . LEU A 1 88 ? 7.842 -14.162 -17.930 1.00 87.25 88 LEU A CA 1
ATOM 675 C C . LEU A 1 88 ? 8.747 -13.339 -18.858 1.00 87.25 88 LEU A C 1
ATOM 677 O O . LEU A 1 88 ? 9.655 -13.908 -19.455 1.00 87.25 88 LEU A O 1
ATOM 681 N N . GLN A 1 89 ? 8.572 -12.012 -18.924 1.00 85.69 89 GLN A N 1
ATOM 682 C CA . GLN A 1 89 ? 9.416 -11.121 -19.743 1.00 85.69 89 GLN A CA 1
ATOM 683 C C . GLN A 1 89 ? 10.900 -11.127 -19.340 1.00 85.69 89 GLN A C 1
ATOM 685 O O . GLN A 1 89 ? 11.760 -10.776 -20.142 1.00 85.69 89 GLN A O 1
ATOM 690 N N . THR A 1 90 ? 11.193 -11.569 -18.118 1.00 79.31 90 THR A N 1
ATOM 691 C CA . THR A 1 90 ? 12.542 -11.677 -17.533 1.00 79.31 90 THR A CA 1
ATOM 692 C C . THR A 1 90 ? 13.300 -12.913 -18.004 1.00 79.31 90 THR A C 1
ATOM 694 O O . THR A 1 90 ? 14.498 -13.055 -17.761 1.00 79.31 90 THR A O 1
ATOM 697 N N . ARG A 1 91 ? 12.585 -13.874 -18.598 1.00 84.94 91 ARG A N 1
ATOM 698 C CA . ARG A 1 91 ? 13.124 -15.190 -18.916 1.00 84.94 91 ARG A CA 1
ATOM 699 C C . ARG A 1 91 ? 13.773 -15.173 -20.291 1.00 84.94 91 ARG A C 1
ATOM 701 O O . ARG A 1 91 ? 13.190 -14.713 -21.263 1.00 84.94 91 ARG A O 1
ATOM 708 N N . THR A 1 92 ? 14.971 -15.740 -20.364 1.00 80.06 92 THR A N 1
ATOM 709 C CA . THR A 1 92 ? 15.756 -15.877 -21.600 1.00 80.06 92 THR A CA 1
ATOM 710 C C . THR A 1 92 ? 15.412 -17.136 -22.399 1.00 80.06 92 THR A C 1
ATOM 712 O O . THR A 1 92 ? 15.846 -17.270 -23.535 1.00 80.06 92 THR A O 1
ATOM 715 N N . PHE A 1 93 ? 14.622 -18.060 -21.840 1.00 82.62 93 PHE A N 1
ATOM 716 C CA . PHE A 1 93 ? 14.262 -19.338 -22.476 1.00 82.62 93 PHE A CA 1
ATOM 717 C C . PHE A 1 93 ? 12.958 -19.283 -23.293 1.00 82.62 93 PHE A C 1
ATOM 719 O O . PHE A 1 93 ? 12.304 -20.303 -23.507 1.00 82.62 93 PHE A O 1
ATOM 726 N N . LEU A 1 94 ? 12.531 -18.095 -23.721 1.00 82.06 94 LEU A N 1
ATOM 727 C CA . LEU A 1 94 ? 11.276 -17.942 -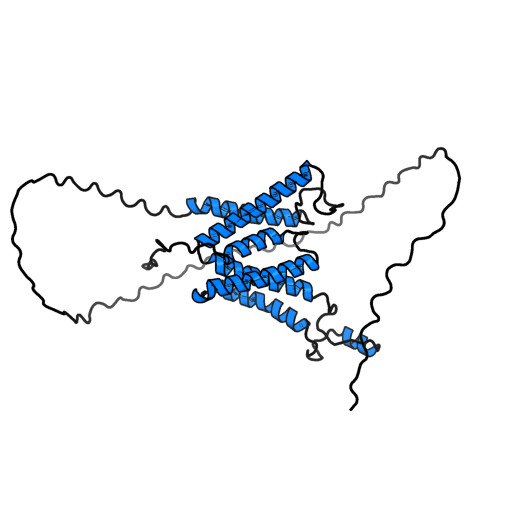24.453 1.00 82.06 94 LEU A CA 1
ATOM 728 C C . LEU A 1 94 ? 11.381 -18.519 -25.876 1.00 82.06 94 LEU A C 1
ATOM 730 O O . LEU A 1 94 ? 12.458 -18.477 -26.473 1.00 82.06 94 LEU A O 1
ATOM 734 N N . PRO A 1 95 ? 10.276 -19.041 -26.447 1.00 86.25 95 PRO A N 1
ATOM 735 C CA . PRO A 1 95 ? 10.266 -19.520 -27.826 1.00 86.25 95 PRO A CA 1
ATOM 736 C C . PRO A 1 95 ? 10.781 -18.445 -28.792 1.00 86.25 95 PRO A C 1
ATOM 738 O O . PRO A 1 95 ? 10.444 -17.271 -28.643 1.00 86.25 95 PRO A O 1
ATOM 741 N N . ALA A 1 96 ? 11.540 -18.841 -29.819 1.00 79.56 96 ALA A N 1
ATOM 742 C CA . ALA A 1 96 ? 12.215 -17.910 -30.733 1.00 79.56 96 ALA A CA 1
ATOM 743 C C . ALA A 1 96 ? 11.278 -16.874 -31.396 1.00 79.56 96 ALA A C 1
ATOM 745 O O . ALA A 1 96 ? 11.711 -15.773 -31.721 1.00 79.56 96 ALA A O 1
ATOM 746 N N . GLY A 1 97 ? 9.988 -17.192 -31.555 1.00 85.62 97 GLY A N 1
ATOM 747 C CA . GLY A 1 97 ? 8.983 -16.280 -32.117 1.00 85.62 97 GLY A CA 1
ATOM 748 C C . GLY A 1 97 ? 8.404 -15.242 -31.147 1.00 85.62 97 GLY A C 1
ATOM 749 O O . GLY A 1 97 ? 7.610 -14.411 -31.568 1.00 85.62 97 GLY A O 1
ATOM 750 N N . TRP A 1 98 ? 8.742 -15.299 -29.857 1.00 88.00 98 TRP A N 1
ATOM 751 C CA . TRP A 1 98 ? 8.202 -14.393 -28.831 1.00 88.00 98 TRP A CA 1
ATOM 752 C C . TRP A 1 98 ? 9.139 -13.222 -28.531 1.00 88.00 98 TRP A C 1
ATOM 754 O O . TRP A 1 98 ? 8.725 -12.238 -27.917 1.00 88.00 98 TRP A O 1
ATOM 764 N N . GLY A 1 99 ? 10.404 -13.330 -28.942 1.00 85.19 99 GLY A N 1
ATOM 765 C CA . GLY A 1 99 ? 11.367 -12.247 -28.820 1.00 85.19 99 GLY A CA 1
ATOM 766 C C . GLY A 1 99 ? 11.008 -11.079 -29.734 1.00 85.19 99 GLY A C 1
ATOM 767 O O . GLY A 1 99 ? 10.516 -11.267 -30.847 1.00 85.19 99 GLY A O 1
ATOM 768 N N . HIS A 1 100 ? 11.286 -9.859 -29.281 1.00 86.88 100 HIS A N 1
ATOM 769 C CA . HIS A 1 100 ? 11.118 -8.678 -30.116 1.00 86.88 100 HIS A CA 1
ATOM 770 C C . HIS A 1 100 ? 12.014 -8.781 -31.375 1.00 86.88 100 HIS A C 1
ATOM 772 O O . HIS A 1 100 ? 13.208 -9.066 -31.231 1.00 86.88 100 HIS A O 1
ATOM 778 N N . PRO A 1 101 ? 11.506 -8.507 -32.598 1.00 90.12 101 PRO A N 1
ATOM 779 C CA . PRO A 1 101 ? 12.268 -8.682 -33.844 1.00 90.12 101 PRO A CA 1
ATOM 780 C C . PRO A 1 101 ? 13.605 -7.932 -33.882 1.00 90.12 101 PRO A C 1
ATOM 782 O O . PRO A 1 101 ? 14.554 -8.373 -34.523 1.00 90.12 101 PRO A O 1
ATOM 785 N N . PHE A 1 102 ? 13.696 -6.819 -33.152 1.00 90.00 102 PHE A N 1
ATOM 786 C CA . PHE A 1 102 ? 14.922 -6.032 -33.004 1.00 90.00 102 PHE A CA 1
ATOM 787 C C . PHE A 1 102 ? 16.112 -6.843 -32.473 1.00 90.00 102 PHE A C 1
ATOM 789 O O . PHE A 1 102 ? 17.238 -6.607 -32.895 1.00 90.00 102 PHE A O 1
ATOM 796 N N . TRP A 1 103 ? 15.885 -7.831 -31.599 1.00 89.19 103 TRP A N 1
ATOM 797 C CA . TRP A 1 103 ? 16.972 -8.667 -31.081 1.00 89.19 103 TRP A CA 1
ATOM 798 C C . TRP A 1 103 ? 17.619 -9.516 -32.171 1.00 89.19 103 TRP A C 1
ATOM 800 O O . TRP A 1 103 ? 18.825 -9.738 -32.130 1.00 89.19 103 TRP A O 1
ATOM 810 N N . ARG A 1 104 ? 16.842 -9.938 -33.176 1.00 89.06 104 ARG A N 1
ATOM 811 C CA . ARG A 1 104 ? 17.379 -10.635 -34.346 1.00 89.06 104 ARG A CA 1
ATOM 812 C C . ARG A 1 104 ? 18.254 -9.704 -35.184 1.00 89.06 104 ARG A C 1
AT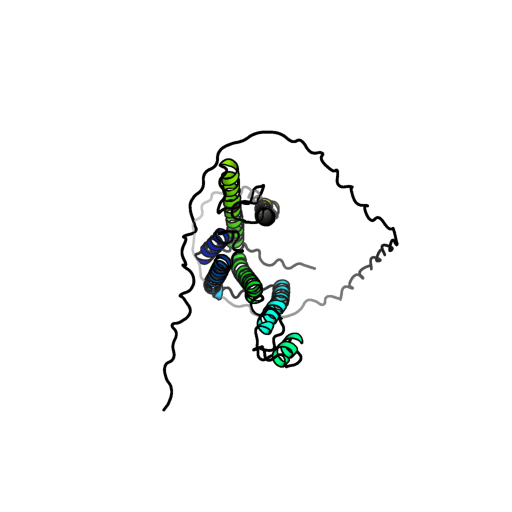OM 814 O O . ARG A 1 104 ? 19.360 -10.087 -35.529 1.00 89.06 104 ARG A O 1
ATOM 821 N N . VAL A 1 105 ? 17.805 -8.469 -35.415 1.00 91.88 105 VAL A N 1
ATOM 822 C CA . VAL A 1 105 ? 18.593 -7.448 -36.131 1.00 91.88 105 VAL A CA 1
ATOM 823 C C . VAL A 1 105 ? 19.898 -7.133 -35.389 1.00 91.88 105 VAL A C 1
ATOM 825 O O . VAL A 1 105 ? 20.948 -7.013 -36.009 1.00 91.88 105 VAL A O 1
ATOM 828 N N . ALA A 1 106 ? 19.860 -7.045 -34.057 1.00 91.00 106 ALA A N 1
ATOM 829 C CA . ALA A 1 106 ? 21.055 -6.830 -33.244 1.00 91.00 106 ALA A CA 1
ATOM 830 C C . ALA A 1 106 ? 22.050 -8.001 -33.352 1.00 91.00 106 ALA A C 1
ATOM 832 O O . ALA A 1 106 ? 23.247 -7.768 -33.506 1.00 91.00 106 ALA A O 1
ATOM 833 N N . LEU A 1 107 ? 21.556 -9.244 -33.321 1.00 90.44 107 LEU A N 1
ATOM 834 C CA . LEU A 1 107 ? 22.373 -10.444 -33.527 1.00 90.44 107 LEU A CA 1
ATOM 835 C C . LEU A 1 107 ? 22.988 -10.487 -34.933 1.00 90.44 107 LEU A C 1
ATOM 837 O O . LEU A 1 107 ? 24.174 -10.773 -35.068 1.00 90.44 107 LEU A O 1
ATOM 841 N N . GLU A 1 108 ? 22.208 -10.164 -35.967 1.00 93.75 108 GLU A N 1
ATOM 842 C CA . GLU A 1 108 ? 22.676 -10.075 -37.359 1.00 93.75 108 GLU A CA 1
ATOM 843 C C . GLU A 1 108 ? 23.745 -8.984 -37.537 1.00 93.75 108 GLU A C 1
ATOM 845 O O . GLU A 1 108 ? 24.683 -9.157 -38.311 1.00 93.75 108 GLU A O 1
ATOM 850 N N . ALA A 1 109 ? 23.661 -7.894 -36.769 1.00 95.06 109 ALA A N 1
ATOM 851 C CA . ALA A 1 109 ? 24.674 -6.841 -36.715 1.00 95.06 109 ALA A CA 1
ATOM 852 C C . ALA A 1 109 ? 25.918 -7.207 -35.871 1.00 95.06 109 ALA A C 1
ATOM 854 O O . ALA A 1 109 ? 26.797 -6.366 -35.683 1.00 95.06 109 ALA A O 1
ATOM 855 N N . GLY A 1 110 ? 26.002 -8.433 -35.339 1.00 94.31 110 GLY A N 1
ATOM 856 C CA . GLY A 1 110 ? 27.129 -8.907 -34.530 1.00 94.31 110 GLY A CA 1
ATOM 857 C C . GLY A 1 110 ? 27.155 -8.375 -33.093 1.00 94.31 110 GLY A C 1
ATOM 858 O O . GLY A 1 110 ? 28.180 -8.485 -32.419 1.00 94.31 110 GLY A O 1
ATOM 859 N N . LEU A 1 111 ? 26.057 -7.792 -32.602 1.00 91.75 111 LEU A N 1
ATOM 860 C CA . LEU A 1 111 ? 25.963 -7.312 -31.225 1.00 91.75 111 LEU A CA 1
ATOM 861 C C . LEU A 1 111 ? 25.614 -8.465 -30.268 1.00 91.75 111 LEU A C 1
ATOM 863 O O . LEU A 1 111 ? 24.786 -9.318 -30.601 1.00 91.75 111 LEU A O 1
ATOM 867 N N . PRO A 1 112 ? 26.176 -8.481 -29.044 1.00 87.00 112 PRO A N 1
ATOM 868 C CA . PRO A 1 112 ? 25.777 -9.436 -28.020 1.00 87.00 112 PRO A CA 1
ATOM 869 C C . PRO A 1 112 ? 24.345 -9.125 -27.568 1.00 87.00 112 PRO A C 1
ATOM 871 O O . PRO A 1 112 ? 24.103 -8.189 -26.806 1.00 87.00 112 PRO A O 1
ATOM 874 N N . ALA A 1 113 ? 23.384 -9.911 -28.047 1.00 83.69 113 ALA A N 1
ATOM 875 C CA . ALA A 1 113 ? 21.970 -9.763 -27.734 1.00 83.69 113 ALA A CA 1
ATOM 876 C C . ALA A 1 113 ? 21.365 -11.102 -27.297 1.00 83.69 113 ALA A C 1
ATOM 878 O O . ALA A 1 113 ? 21.761 -12.171 -27.754 1.00 83.69 113 ALA A O 1
ATOM 879 N N . SER A 1 114 ? 20.381 -11.046 -26.401 1.00 83.06 114 SER A N 1
ATOM 880 C CA . SER A 1 114 ? 19.601 -12.211 -25.984 1.00 83.06 114 SER A CA 1
ATOM 881 C C . SER A 1 114 ? 18.137 -11.960 -26.348 1.00 83.06 114 SER A C 1
ATOM 883 O O . SER A 1 114 ? 17.626 -10.893 -26.003 1.00 83.06 114 SER A O 1
ATOM 885 N N . PRO A 1 115 ? 17.453 -12.886 -27.046 1.00 80.62 115 PRO A N 1
ATOM 886 C CA . PRO A 1 115 ? 16.054 -12.702 -27.408 1.00 80.62 115 PRO A CA 1
ATOM 887 C C . PRO A 1 115 ? 15.186 -12.547 -26.157 1.00 80.62 115 PRO A C 1
ATOM 889 O O . PRO A 1 115 ? 15.081 -13.464 -25.343 1.00 80.62 115 PRO A O 1
ATOM 892 N N . ARG A 1 116 ? 14.547 -11.385 -26.005 1.00 82.31 116 ARG A N 1
ATOM 893 C CA . ARG A 1 116 ? 13.594 -11.102 -24.922 1.00 82.31 116 ARG A CA 1
ATOM 894 C C . ARG A 1 116 ? 12.334 -10.456 -25.477 1.00 82.31 116 ARG A C 1
ATOM 896 O O . ARG A 1 116 ? 12.339 -9.883 -26.566 1.00 82.31 116 ARG A O 1
ATOM 903 N N . VAL A 1 117 ? 11.239 -10.555 -24.728 1.00 85.12 117 VAL A N 1
ATOM 904 C CA . VAL A 1 117 ? 9.955 -9.941 -25.117 1.00 85.12 117 VAL A CA 1
ATOM 905 C C . VAL A 1 117 ? 10.043 -8.415 -25.066 1.00 85.12 117 VAL A C 1
ATOM 907 O O . VAL A 1 117 ? 9.525 -7.741 -25.951 1.00 85.12 117 VAL A O 1
ATOM 910 N N . SER A 1 118 ? 10.721 -7.867 -24.052 1.00 82.69 118 SER A N 1
ATOM 911 C CA . SER A 1 118 ? 10.937 -6.424 -23.910 1.00 82.69 118 SER A CA 1
ATOM 912 C C . SER A 1 118 ? 12.190 -5.967 -24.663 1.00 82.69 118 SER A C 1
ATOM 914 O O . SER A 1 118 ? 13.167 -6.708 -24.757 1.00 82.69 118 SER A O 1
ATOM 916 N N . LEU A 1 119 ? 12.160 -4.730 -25.166 1.00 80.31 119 LEU A N 1
ATOM 917 C CA . LEU A 1 119 ? 13.320 -3.993 -25.691 1.00 80.31 119 LEU A CA 1
ATOM 918 C C . LEU A 1 119 ? 14.193 -3.409 -24.573 1.00 80.31 119 LEU A C 1
ATOM 920 O O . LEU A 1 119 ? 15.396 -3.251 -24.746 1.00 80.31 119 LEU A O 1
ATOM 924 N N . ALA A 1 120 ? 13.576 -3.079 -23.439 1.00 78.50 120 ALA A N 1
ATOM 925 C CA . ALA A 1 120 ? 14.245 -2.522 -22.277 1.00 78.50 120 ALA A CA 1
ATOM 926 C C . ALA A 1 120 ? 14.251 -3.575 -21.171 1.00 78.50 120 ALA A C 1
ATOM 928 O O . ALA A 1 120 ? 13.235 -3.835 -20.517 1.00 78.50 120 ALA A O 1
ATOM 929 N N . ASP A 1 121 ? 15.381 -4.256 -21.063 1.00 67.50 121 ASP A N 1
ATOM 930 C CA . ASP A 1 121 ? 15.540 -5.450 -20.242 1.00 67.50 121 ASP A CA 1
ATOM 931 C C . ASP A 1 121 ? 15.675 -5.152 -18.741 1.00 67.50 121 ASP A C 1
ATOM 933 O O . ASP A 1 121 ? 15.358 -5.970 -17.888 1.00 67.50 121 ASP A O 1
ATOM 937 N N . ASP A 1 122 ? 16.114 -3.956 -18.393 1.00 70.94 122 ASP A N 1
ATOM 938 C CA . ASP A 1 122 ? 16.290 -3.480 -17.025 1.00 70.94 122 ASP A CA 1
ATOM 939 C C . ASP A 1 1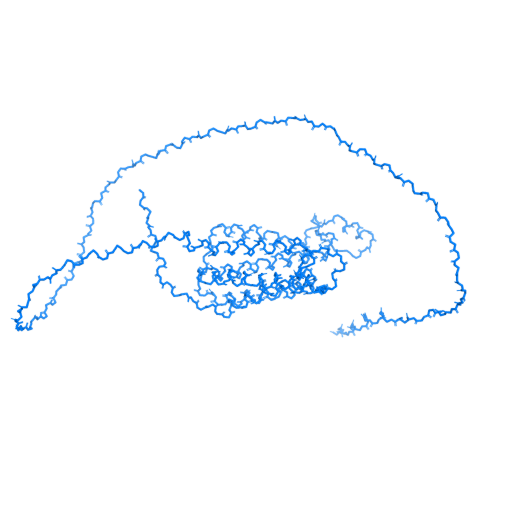22 ? 15.054 -2.732 -16.499 1.00 70.94 122 ASP A C 1
ATOM 941 O O . ASP A 1 122 ? 14.758 -2.768 -15.302 1.00 70.94 122 ASP A O 1
ATOM 945 N N . LEU A 1 123 ? 14.270 -2.119 -17.392 1.00 78.50 123 LEU A N 1
ATOM 946 C CA . LEU A 1 123 ? 13.143 -1.257 -17.020 1.00 78.50 123 LEU A CA 1
ATOM 947 C C . LEU A 1 123 ? 11.916 -1.992 -16.452 1.00 78.50 123 LEU A C 1
ATOM 949 O O . LEU A 1 123 ? 11.023 -1.339 -15.914 1.00 78.50 123 LEU A O 1
ATOM 953 N N . TRP A 1 124 ? 11.827 -3.325 -16.541 1.00 82.06 124 TRP A N 1
ATOM 954 C CA . TRP A 1 124 ? 10.659 -4.064 -16.030 1.00 82.06 124 TRP A CA 1
ATOM 955 C C . TRP A 1 124 ? 10.756 -4.408 -14.535 1.00 82.06 124 TRP A C 1
ATOM 957 O O . TRP A 1 124 ? 9.717 -4.616 -13.897 1.00 82.06 124 TRP A O 1
ATOM 967 N N . VAL A 1 125 ? 11.967 -4.448 -13.961 1.00 83.81 125 VAL A N 1
ATOM 968 C CA . VAL A 1 125 ? 12.197 -4.888 -12.571 1.00 83.81 125 VAL A CA 1
ATOM 969 C C . VAL A 1 125 ? 11.471 -3.976 -11.590 1.00 83.81 125 VAL A C 1
ATOM 971 O O . VAL A 1 125 ? 10.794 -4.446 -10.676 1.00 83.81 125 VAL A O 1
ATOM 974 N N . GLU A 1 126 ? 11.572 -2.666 -11.797 1.00 88.12 126 GLU A N 1
ATOM 975 C CA . GLU A 1 126 ? 10.979 -1.680 -10.901 1.00 88.12 126 GLU A CA 1
ATOM 976 C C . GLU A 1 126 ? 9.433 -1.704 -10.929 1.00 88.12 126 GLU A C 1
ATOM 978 O O . GLU A 1 126 ? 8.829 -1.837 -9.857 1.00 88.12 126 GLU A O 1
ATOM 983 N N . PRO A 1 127 ? 8.747 -1.646 -12.092 1.00 89.06 127 PRO A N 1
ATOM 984 C CA . PRO A 1 127 ? 7.296 -1.826 -12.156 1.00 89.06 127 PRO A CA 1
ATOM 985 C C . PRO A 1 127 ? 6.823 -3.148 -11.546 1.00 89.06 127 PRO A C 1
ATOM 987 O O . PRO A 1 127 ? 5.819 -3.176 -10.830 1.00 89.06 127 PRO A O 1
ATOM 990 N N . TRP A 1 128 ? 7.551 -4.242 -11.791 1.00 90.12 128 TRP A N 1
ATOM 991 C CA . TRP A 1 128 ? 7.222 -5.549 -11.229 1.00 90.12 128 TRP A CA 1
ATOM 992 C C . TRP A 1 128 ? 7.339 -5.554 -9.701 1.00 90.12 128 TRP A C 1
ATOM 994 O O . TRP A 1 128 ? 6.422 -6.013 -9.016 1.00 90.12 128 TRP A O 1
ATOM 1004 N N . LEU A 1 129 ? 8.410 -4.968 -9.155 1.00 91.38 129 LEU A N 1
ATOM 1005 C CA . LEU A 1 129 ? 8.610 -4.814 -7.715 1.00 91.38 129 LEU A CA 1
ATOM 1006 C C . LEU A 1 129 ? 7.490 -3.981 -7.076 1.00 91.38 129 LEU A C 1
ATOM 1008 O O . LEU A 1 129 ? 6.964 -4.368 -6.033 1.00 91.38 129 LEU A O 1
ATOM 1012 N N . ARG A 1 130 ? 7.069 -2.882 -7.718 1.00 93.00 130 ARG A N 1
ATOM 1013 C CA . ARG A 1 130 ? 5.942 -2.046 -7.260 1.00 93.00 130 ARG A CA 1
ATOM 1014 C C . ARG A 1 130 ? 4.635 -2.844 -7.195 1.00 93.00 130 ARG A C 1
ATOM 1016 O O . ARG A 1 130 ? 3.904 -2.734 -6.209 1.00 93.00 130 ARG A O 1
ATOM 1023 N N . LEU A 1 131 ? 4.353 -3.678 -8.200 1.00 94.06 131 LEU A N 1
ATOM 1024 C CA . LEU A 1 131 ? 3.177 -4.558 -8.203 1.00 94.06 131 LEU A CA 1
ATOM 1025 C C . LEU A 1 131 ? 3.262 -5.630 -7.107 1.00 94.06 131 LEU A C 1
ATOM 1027 O O . LEU A 1 131 ? 2.301 -5.817 -6.358 1.00 94.06 131 LEU A O 1
ATOM 1031 N N . ALA A 1 132 ? 4.406 -6.303 -6.974 1.00 94.31 132 ALA A N 1
ATOM 1032 C CA . ALA A 1 132 ? 4.624 -7.322 -5.949 1.00 94.31 132 ALA A CA 1
ATOM 1033 C C . ALA A 1 132 ? 4.496 -6.742 -4.530 1.00 94.31 132 ALA A C 1
ATOM 1035 O O . ALA A 1 132 ? 3.824 -7.323 -3.677 1.00 94.31 132 ALA A O 1
ATOM 1036 N N . MET A 1 133 ? 5.066 -5.557 -4.299 1.00 95.56 133 MET A N 1
ATOM 1037 C CA . MET A 1 133 ? 4.923 -4.806 -3.053 1.00 95.56 133 MET A CA 1
ATOM 1038 C C . MET A 1 133 ? 3.457 -4.448 -2.781 1.00 95.56 133 MET A C 1
ATOM 1040 O O . MET A 1 133 ? 2.982 -4.646 -1.665 1.00 95.56 133 MET A O 1
ATOM 1044 N N . GLY A 1 134 ? 2.716 -3.984 -3.793 1.00 94.88 134 GLY A N 1
ATOM 1045 C CA . GLY A 1 134 ? 1.285 -3.697 -3.674 1.00 94.88 134 GLY A CA 1
ATOM 1046 C C . GLY A 1 134 ? 0.462 -4.925 -3.268 1.00 94.88 134 GLY A C 1
ATOM 1047 O O . GLY A 1 134 ? -0.379 -4.835 -2.371 1.00 94.88 134 GLY A O 1
ATOM 1048 N N . LEU A 1 135 ? 0.746 -6.089 -3.861 1.00 95.88 135 LEU A N 1
ATOM 1049 C CA . LEU A 1 135 ? 0.113 -7.359 -3.490 1.00 95.88 135 LEU A CA 1
ATOM 1050 C C . LEU A 1 135 ? 0.458 -7.777 -2.057 1.00 95.88 135 LEU A C 1
ATOM 1052 O O . LEU A 1 135 ? -0.424 -8.197 -1.306 1.00 95.88 135 LEU A O 1
ATOM 1056 N N . ALA A 1 136 ? 1.728 -7.644 -1.671 1.00 96.94 136 ALA A N 1
ATOM 1057 C CA . ALA A 1 136 ? 2.190 -7.984 -0.333 1.00 96.94 136 ALA A CA 1
ATOM 1058 C C . ALA A 1 136 ? 1.549 -7.086 0.737 1.00 96.94 136 ALA A C 1
ATOM 1060 O O . ALA A 1 136 ? 1.043 -7.588 1.744 1.00 96.94 136 ALA A O 1
ATOM 1061 N N . ALA A 1 137 ? 1.489 -5.775 0.484 1.00 96.81 137 ALA A N 1
ATOM 1062 C CA . ALA A 1 137 ? 0.793 -4.821 1.338 1.00 96.81 137 ALA A CA 1
ATOM 1063 C C . ALA A 1 137 ? -0.696 -5.174 1.443 1.00 96.81 137 ALA A C 1
ATOM 1065 O O . ALA A 1 137 ? -1.214 -5.325 2.551 1.00 96.81 137 ALA A O 1
ATOM 1066 N N . PHE A 1 138 ? -1.378 -5.392 0.312 1.00 95.69 138 PHE A N 1
ATOM 1067 C CA . PHE A 1 138 ? -2.782 -5.807 0.304 1.00 95.69 138 PHE A CA 1
ATOM 1068 C C . PHE A 1 138 ? -3.011 -7.052 1.168 1.00 95.69 138 PHE A C 1
ATOM 1070 O O . PHE A 1 138 ? -3.896 -7.042 2.023 1.00 95.69 138 PHE A O 1
ATOM 1077 N N . ALA A 1 139 ? -2.202 -8.100 0.997 1.00 95.38 139 ALA A N 1
ATOM 1078 C CA . ALA A 1 139 ? -2.321 -9.327 1.776 1.00 95.38 139 ALA A CA 1
ATOM 1079 C C . ALA A 1 139 ? -2.127 -9.074 3.282 1.00 95.38 139 ALA A C 1
ATOM 1081 O O . ALA A 1 139 ? -2.938 -9.539 4.087 1.00 95.38 139 ALA A O 1
ATOM 1082 N N . ALA A 1 140 ? -1.117 -8.289 3.671 1.00 96.19 140 ALA A N 1
ATOM 1083 C CA . ALA A 1 140 ? -0.848 -7.964 5.070 1.00 96.19 140 ALA A CA 1
ATOM 1084 C C . ALA A 1 140 ? -2.019 -7.200 5.718 1.00 96.19 140 ALA A C 1
ATOM 1086 O O . ALA A 1 140 ? -2.549 -7.617 6.754 1.00 96.19 140 ALA A O 1
ATOM 1087 N N . PHE A 1 141 ? -2.484 -6.119 5.084 1.00 96.31 141 PHE A N 1
ATOM 1088 C CA . PHE A 1 141 ? -3.595 -5.319 5.607 1.00 96.31 141 PHE A CA 1
ATOM 1089 C C . PHE A 1 141 ? -4.929 -6.068 5.554 1.00 96.31 141 PHE A C 1
ATOM 1091 O O . PHE A 1 141 ? -5.737 -5.925 6.473 1.00 96.31 141 PHE A O 1
ATOM 1098 N N . PHE A 1 142 ? -5.154 -6.918 4.549 1.00 94.81 142 PHE A N 1
ATOM 1099 C CA . PHE A 1 142 ? -6.340 -7.769 4.482 1.00 94.81 142 PHE A CA 1
ATOM 1100 C C . PHE A 1 142 ? -6.382 -8.757 5.650 1.00 94.81 142 PHE A C 1
ATOM 1102 O O . PHE A 1 142 ? -7.411 -8.862 6.316 1.00 94.81 142 PHE A O 1
ATOM 1109 N N . LEU A 1 143 ? -5.276 -9.455 5.933 1.00 94.19 143 LEU A N 1
ATOM 1110 C CA . LEU A 1 143 ? -5.195 -10.423 7.031 1.00 94.19 143 LEU A CA 1
ATOM 1111 C C . LEU A 1 143 ? -5.417 -9.758 8.395 1.00 94.19 143 LEU A C 1
ATOM 1113 O O . LEU A 1 143 ? -6.199 -10.265 9.204 1.00 94.19 143 LEU A O 1
ATOM 1117 N N . LEU A 1 144 ? -4.802 -8.596 8.634 1.00 93.81 144 LEU A N 1
ATOM 1118 C CA . LEU A 1 144 ? -5.012 -7.833 9.869 1.00 93.81 144 LEU A CA 1
ATOM 1119 C C . LEU A 1 144 ? -6.438 -7.268 9.974 1.00 93.81 144 LEU A C 1
ATOM 1121 O O . LEU A 1 144 ? -7.039 -7.296 11.052 1.00 93.81 144 LEU A O 1
ATOM 1125 N N . GLY A 1 145 ? -6.993 -6.796 8.857 1.00 92.88 145 GLY A N 1
ATOM 1126 C CA . GLY A 1 145 ? -8.301 -6.149 8.766 1.00 92.88 145 GLY A CA 1
ATOM 1127 C C . GLY A 1 145 ? -9.506 -7.082 8.923 1.00 92.88 145 GLY A C 1
ATOM 1128 O O . GLY A 1 145 ? -10.639 -6.610 8.987 1.00 92.88 145 GLY A O 1
ATOM 1129 N N . ARG A 1 146 ? -9.298 -8.403 9.028 1.00 89.56 146 ARG A N 1
ATOM 1130 C CA . ARG A 1 146 ? -10.385 -9.373 9.274 1.00 89.56 146 ARG A CA 1
ATOM 1131 C C . ARG A 1 146 ? -11.064 -9.180 10.626 1.00 89.56 146 ARG A C 1
ATOM 1133 O O . ARG A 1 146 ? -12.241 -9.500 10.774 1.00 89.56 146 ARG A O 1
ATOM 1140 N N . ASP A 1 147 ? -10.316 -8.698 11.616 1.00 88.69 147 ASP A N 1
ATOM 1141 C CA . ASP A 1 147 ? -10.877 -8.321 12.909 1.00 88.69 147 ASP A CA 1
ATOM 1142 C C . ASP A 1 147 ? -11.285 -6.850 12.872 1.00 88.69 147 ASP A C 1
ATOM 1144 O O . ASP A 1 147 ? -10.464 -5.975 12.591 1.00 88.69 147 ASP A O 1
ATOM 1148 N N . ARG A 1 148 ? -12.550 -6.571 13.193 1.00 87.75 148 ARG A N 1
ATOM 1149 C CA . ARG A 1 148 ? -13.101 -5.212 13.143 1.00 87.75 148 ARG A CA 1
ATOM 1150 C C . ARG A 1 148 ? -12.348 -4.242 14.060 1.00 87.75 148 ARG A C 1
ATOM 1152 O O . ARG A 1 148 ? -12.177 -3.082 13.699 1.00 87.75 148 ARG A O 1
ATOM 1159 N N . GLY A 1 149 ? -11.895 -4.706 15.227 1.00 90.50 149 GLY A N 1
ATOM 1160 C CA . GLY A 1 149 ? -11.131 -3.893 16.169 1.00 90.50 149 GLY A CA 1
ATOM 1161 C C . GLY A 1 149 ? -9.753 -3.527 15.620 1.00 90.50 149 GLY A C 1
ATOM 1162 O O . GLY A 1 149 ? -9.372 -2.357 15.649 1.00 90.50 149 GLY A O 1
ATOM 1163 N N . ARG A 1 150 ? -9.024 -4.502 15.060 1.00 91.81 150 ARG A N 1
ATOM 1164 C CA . ARG A 1 150 ? -7.740 -4.257 14.379 1.00 91.81 150 ARG A CA 1
ATOM 1165 C C . ARG A 1 150 ? -7.904 -3.349 13.160 1.00 91.81 150 ARG A C 1
ATOM 1167 O O . ARG A 1 150 ? -7.122 -2.418 13.015 1.00 91.81 150 ARG A O 1
ATOM 1174 N N . ALA A 1 151 ? -8.928 -3.568 12.335 1.00 93.50 151 ALA A N 1
ATOM 1175 C CA . ALA A 1 151 ? -9.213 -2.737 11.165 1.00 93.50 151 ALA A CA 1
ATOM 1176 C C . ALA A 1 151 ? -9.464 -1.271 11.549 1.00 93.50 151 ALA A C 1
ATOM 1178 O O . ALA A 1 151 ? -8.867 -0.373 10.962 1.00 93.50 151 ALA A O 1
ATOM 1179 N N . ALA A 1 152 ? -10.287 -1.030 12.575 1.00 92.75 152 ALA A N 1
ATOM 1180 C CA . ALA A 1 152 ? -10.548 0.318 13.075 1.00 92.75 152 ALA A CA 1
ATOM 1181 C C . ALA A 1 152 ? -9.274 0.991 13.611 1.00 92.75 152 ALA A C 1
ATOM 1183 O O . ALA A 1 152 ? -9.046 2.168 13.344 1.00 92.75 152 ALA A O 1
ATOM 1184 N N . ARG A 1 153 ? -8.410 0.243 14.314 1.00 95.00 153 ARG A N 1
ATOM 1185 C CA . ARG A 1 153 ? -7.109 0.750 14.784 1.00 95.00 153 ARG A CA 1
ATOM 1186 C C . ARG A 1 153 ? -6.152 1.065 13.637 1.00 95.00 153 ARG A C 1
ATOM 1188 O O . ARG A 1 153 ? -5.498 2.096 13.689 1.00 95.00 153 ARG A O 1
ATOM 1195 N N . LEU A 1 154 ? -6.083 0.218 12.608 1.00 96.62 154 LEU A N 1
ATOM 1196 C CA . LEU A 1 154 ? -5.264 0.474 11.418 1.00 96.62 154 LEU A CA 1
ATOM 1197 C C . LEU A 1 154 ? -5.740 1.721 10.672 1.00 96.62 154 LEU A C 1
ATOM 1199 O O . LEU A 1 154 ? -4.926 2.575 10.343 1.00 96.62 154 LEU A O 1
ATOM 1203 N N . ALA A 1 155 ? -7.051 1.852 10.458 1.00 96.62 155 ALA A N 1
ATOM 1204 C CA . ALA A 1 155 ? -7.635 3.025 9.817 1.00 96.62 155 ALA A CA 1
ATOM 1205 C C . ALA A 1 155 ? -7.388 4.299 10.641 1.00 96.62 155 ALA A C 1
ATOM 1207 O O . ALA A 1 155 ? -6.936 5.300 10.094 1.00 96.62 155 ALA A O 1
ATOM 1208 N N . GLY A 1 156 ? -7.619 4.255 11.958 1.00 97.69 156 GLY A N 1
ATOM 1209 C CA . GLY A 1 156 ? -7.351 5.388 12.848 1.00 97.69 156 GLY A CA 1
ATOM 1210 C C . GLY A 1 156 ? -5.867 5.756 12.902 1.00 97.69 156 GLY A C 1
ATOM 1211 O O . GLY A 1 156 ? -5.526 6.934 12.855 1.00 97.69 156 GLY A O 1
ATOM 1212 N N . GLY A 1 157 ? -4.981 4.759 12.926 1.00 98.00 157 GLY A N 1
ATOM 1213 C CA . GLY A 1 157 ? -3.536 4.962 12.863 1.00 98.00 157 GLY A CA 1
ATOM 1214 C C . GLY A 1 157 ? -3.096 5.594 11.544 1.00 98.00 157 GLY A C 1
ATOM 1215 O O . GLY A 1 157 ? -2.324 6.545 11.563 1.00 98.00 157 GLY A O 1
ATOM 1216 N N . PHE A 1 158 ? -3.639 5.145 10.409 1.00 97.94 158 PHE A N 1
ATOM 1217 C CA . PHE A 1 158 ? -3.381 5.771 9.111 1.00 97.94 158 PHE A CA 1
ATOM 1218 C C . PHE A 1 158 ? -3.832 7.236 9.073 1.00 97.94 158 PHE A C 1
ATOM 1220 O O . PHE A 1 158 ? -3.074 8.091 8.626 1.00 97.94 158 PHE A O 1
ATOM 1227 N N . VAL A 1 159 ? -5.026 7.541 9.594 1.00 98.50 159 VAL A N 1
ATOM 1228 C CA . VAL A 1 159 ? -5.509 8.926 9.718 1.00 98.50 159 VAL A CA 1
ATOM 1229 C C . VAL A 1 159 ? -4.559 9.754 10.584 1.00 98.50 159 VAL A C 1
ATOM 1231 O O . VAL A 1 159 ? -4.176 10.845 10.180 1.00 98.50 159 VAL A O 1
ATOM 1234 N N . ALA A 1 160 ? -4.122 9.236 11.736 1.00 98.44 160 ALA A N 1
ATOM 1235 C CA . ALA A 1 160 ? -3.178 9.934 12.608 1.00 98.44 160 ALA A CA 1
ATOM 1236 C C . ALA A 1 160 ? -1.830 10.205 11.913 1.00 98.44 160 ALA A C 1
ATOM 1238 O O . ALA A 1 160 ? -1.316 11.320 11.985 1.00 98.44 160 ALA A O 1
ATOM 1239 N N . ILE A 1 161 ? -1.293 9.218 11.190 1.00 98.38 161 ILE A N 1
ATOM 1240 C CA . ILE A 1 161 ? -0.064 9.352 10.397 1.00 98.38 161 ILE A CA 1
ATOM 1241 C C . ILE A 1 161 ? -0.243 10.426 9.319 1.00 98.38 161 ILE A C 1
ATOM 1243 O O . ILE A 1 161 ? 0.590 11.321 9.194 1.00 98.38 161 ILE A O 1
ATOM 1247 N N . ALA A 1 162 ? -1.331 10.369 8.549 1.00 98.06 162 ALA A N 1
ATOM 1248 C CA . ALA A 1 162 ? -1.598 11.333 7.488 1.00 98.06 162 ALA A CA 1
ATOM 1249 C C . ALA A 1 162 ? -1.785 12.759 8.020 1.00 98.06 162 ALA A C 1
ATOM 1251 O O . ALA A 1 162 ? -1.258 13.700 7.430 1.00 98.06 162 ALA A O 1
ATOM 1252 N N . THR A 1 163 ? -2.447 12.917 9.168 1.00 98.12 163 THR A N 1
ATOM 1253 C CA . THR A 1 163 ? -2.526 14.195 9.886 1.00 98.12 163 THR A CA 1
ATOM 1254 C C . THR A 1 163 ? -1.141 14.680 10.309 1.00 98.12 163 THR A C 1
ATOM 1256 O O . THR A 1 163 ? -0.835 15.854 10.126 1.00 98.12 163 THR A O 1
ATOM 1259 N N . GLY A 1 164 ? -0.271 13.791 10.799 1.00 97.62 164 GLY A N 1
ATOM 1260 C CA . GLY A 1 164 ? 1.127 14.120 11.095 1.00 97.62 164 GLY A CA 1
ATOM 1261 C C . GLY A 1 164 ? 1.868 14.670 9.873 1.00 97.62 164 GLY A C 1
ATOM 1262 O O . GLY A 1 164 ? 2.494 15.725 9.955 1.00 97.62 164 GLY A O 1
ATOM 1263 N N . TYR A 1 165 ? 1.718 14.027 8.711 1.00 96.88 165 TYR A N 1
ATOM 1264 C CA . TYR A 1 165 ? 2.276 14.524 7.449 1.00 96.88 165 TYR A CA 1
ATOM 1265 C C . TYR A 1 165 ? 1.656 15.848 6.985 1.00 96.88 165 TYR A C 1
ATOM 1267 O O . TYR A 1 165 ? 2.367 16.673 6.408 1.00 96.88 165 TYR A O 1
ATOM 1275 N N . ALA A 1 166 ? 0.364 16.076 7.237 1.00 96.81 166 ALA A N 1
ATOM 1276 C CA . ALA A 1 166 ? -0.300 17.349 6.959 1.00 96.81 166 ALA A CA 1
ATOM 1277 C C . ALA A 1 166 ? 0.275 18.483 7.813 1.00 96.81 166 ALA A C 1
ATOM 1279 O O . ALA A 1 166 ? 0.682 19.507 7.269 1.00 96.81 166 ALA A O 1
ATOM 1280 N N . VAL A 1 167 ? 0.386 18.274 9.128 1.00 97.31 167 VAL A N 1
ATOM 1281 C CA . VAL A 1 167 ? 0.989 19.238 10.060 1.00 97.31 167 VAL A CA 1
ATOM 1282 C C . VAL A 1 167 ? 2.448 19.503 9.694 1.00 97.31 167 VAL A C 1
ATOM 1284 O O . VAL A 1 167 ? 2.862 20.657 9.637 1.00 97.31 167 VAL A O 1
ATOM 1287 N N . PHE A 1 168 ? 3.212 18.457 9.372 1.00 95.25 168 PHE A N 1
ATOM 1288 C CA . PHE A 1 168 ? 4.600 18.596 8.937 1.00 95.25 168 PHE A CA 1
ATOM 1289 C C . PHE A 1 168 ? 4.731 19.425 7.652 1.00 95.25 168 PHE A C 1
ATOM 1291 O O . PHE A 1 168 ? 5.564 20.327 7.583 1.00 95.25 168 PHE A O 1
ATOM 1298 N N . GLY A 1 169 ? 3.883 19.167 6.651 1.00 93.44 169 GLY A N 1
ATOM 1299 C CA . GLY A 1 169 ? 3.847 19.966 5.426 1.00 93.44 169 GLY A CA 1
ATOM 1300 C C . GLY A 1 169 ? 3.480 21.426 5.696 1.00 93.44 169 GLY A C 1
ATOM 1301 O O . GLY A 1 169 ? 4.098 22.325 5.133 1.00 93.44 169 GLY A O 1
ATOM 1302 N N . LEU A 1 170 ? 2.502 21.680 6.574 1.00 94.88 170 LEU A N 1
ATOM 1303 C CA . LEU A 1 170 ? 2.114 23.045 6.949 1.00 94.88 170 LEU A CA 1
ATOM 1304 C C . LEU A 1 170 ? 3.257 23.772 7.663 1.00 94.88 170 LEU A C 1
ATOM 1306 O O . LEU A 1 170 ? 3.489 24.946 7.390 1.00 94.88 170 LEU A O 1
ATOM 1310 N N . GLY A 1 171 ? 4.003 23.066 8.516 1.00 94.69 171 GLY A N 1
ATOM 1311 C CA . GLY A 1 171 ? 5.220 23.579 9.139 1.00 94.69 171 GLY A CA 1
ATOM 1312 C C . GLY A 1 171 ? 6.269 23.985 8.102 1.00 94.69 171 GLY A C 1
ATOM 1313 O O . GLY A 1 171 ? 6.740 25.117 8.136 1.00 94.69 171 GLY A O 1
ATOM 1314 N N . GLN A 1 172 ? 6.580 23.115 7.136 1.00 92.25 172 GLN A N 1
ATOM 1315 C CA . GLN A 1 172 ? 7.491 23.448 6.028 1.00 92.25 172 GLN A CA 1
ATOM 1316 C C . GLN A 1 172 ? 7.081 24.742 5.313 1.00 92.25 172 GLN A C 1
ATOM 1318 O O . GLN A 1 172 ? 7.897 25.646 5.138 1.00 92.25 172 GLN A O 1
ATOM 1323 N N . GLN A 1 173 ? 5.794 24.858 4.966 1.00 90.56 173 GLN A N 1
ATOM 1324 C CA . GLN A 1 173 ? 5.248 26.039 4.298 1.00 90.56 173 GLN A CA 1
ATOM 1325 C C . GLN A 1 173 ? 5.344 27.301 5.168 1.00 90.56 173 GLN A C 1
ATOM 1327 O O . GLN A 1 173 ? 5.664 28.369 4.652 1.00 90.56 173 GLN A O 1
ATOM 1332 N N . ALA A 1 174 ? 5.061 27.191 6.468 1.00 93.12 174 ALA A N 1
ATOM 1333 C CA . ALA A 1 174 ? 5.073 28.320 7.396 1.00 93.12 174 ALA A CA 1
ATOM 1334 C C . ALA A 1 174 ? 6.491 28.836 7.685 1.00 93.12 174 ALA A C 1
ATOM 1336 O O . ALA A 1 174 ? 6.687 30.039 7.831 1.00 93.12 174 ALA A O 1
ATOM 1337 N N . PHE A 1 175 ? 7.476 27.939 7.751 1.00 92.88 175 PHE A N 1
ATOM 1338 C CA . PHE A 1 175 ? 8.861 28.271 8.095 1.00 92.88 175 PHE A CA 1
ATOM 1339 C C . PHE A 1 175 ? 9.786 28.412 6.876 1.00 92.88 175 PHE A C 1
ATOM 1341 O O . PHE A 1 175 ? 10.964 28.718 7.037 1.00 92.88 175 PHE A O 1
ATOM 1348 N N . GLY A 1 176 ? 9.279 28.187 5.660 1.00 87.44 176 GLY A N 1
ATOM 1349 C CA . GLY A 1 176 ? 10.034 28.380 4.421 1.00 87.44 176 GLY A CA 1
ATOM 1350 C C . GLY A 1 176 ? 11.183 27.388 4.208 1.00 87.44 176 GLY A C 1
ATOM 1351 O O . GLY A 1 176 ? 12.090 27.679 3.430 1.00 87.44 176 GLY A O 1
ATOM 1352 N N . PHE A 1 177 ? 11.166 26.228 4.873 1.00 86.88 177 PHE A N 1
ATOM 1353 C CA . PHE A 1 177 ? 12.118 25.146 4.608 1.00 86.88 177 PHE A CA 1
ATOM 1354 C C . PHE A 1 177 ? 11.448 24.033 3.806 1.00 86.88 177 PHE A C 1
ATOM 1356 O O . PHE A 1 177 ? 10.263 23.757 3.972 1.00 86.88 177 PHE A O 1
ATOM 1363 N N . THR A 1 178 ? 12.219 23.357 2.957 1.00 81.38 178 THR A N 1
ATOM 1364 C CA . THR A 1 178 ? 11.749 22.183 2.216 1.00 81.38 178 THR A CA 1
ATOM 1365 C C . THR A 1 178 ? 12.434 20.929 2.737 1.00 81.38 178 THR A C 1
ATOM 1367 O O . THR A 1 178 ? 13.647 20.897 2.958 1.00 81.38 178 THR A O 1
ATOM 1370 N N . PHE A 1 179 ? 11.651 19.875 2.963 1.00 76.50 179 PHE A N 1
ATOM 1371 C CA . PHE A 1 179 ? 12.187 18.567 3.309 1.00 76.50 179 PHE A CA 1
ATOM 1372 C C . PHE A 1 179 ? 12.817 17.941 2.059 1.00 76.50 179 PHE A C 1
ATOM 1374 O O . PHE A 1 179 ? 12.114 17.463 1.172 1.00 76.50 179 PHE A O 1
ATOM 1381 N N . LEU A 1 180 ? 14.153 17.985 2.018 1.00 69.88 180 LEU A N 1
ATOM 1382 C CA . LEU A 1 180 ? 15.017 17.653 0.884 1.00 69.88 180 LEU A CA 1
ATOM 1383 C C . LEU A 1 180 ? 14.721 18.459 -0.399 1.00 69.88 180 LEU A C 1
ATOM 1385 O O . LEU A 1 180 ? 13.814 18.136 -1.155 1.00 69.88 180 LEU A O 1
ATOM 1389 N N . ARG A 1 181 ? 15.544 19.491 -0.637 1.00 63.66 181 ARG A N 1
ATOM 1390 C CA . ARG A 1 181 ? 15.719 20.305 -1.859 1.00 63.66 181 ARG A CA 1
ATOM 1391 C C . ARG A 1 181 ? 14.674 20.088 -2.975 1.00 63.66 181 ARG A C 1
ATOM 1393 O O . ARG A 1 181 ? 14.948 19.466 -4.000 1.00 63.66 181 ARG A O 1
ATOM 1400 N N . GLN A 1 182 ? 13.471 20.628 -2.769 1.00 66.94 182 GLN A N 1
ATOM 1401 C CA . GLN A 1 182 ? 12.382 20.639 -3.754 1.00 66.94 182 GLN A CA 1
ATOM 1402 C C . GLN A 1 182 ? 12.344 21.988 -4.484 1.00 66.94 182 GLN A C 1
ATOM 1404 O O . GLN A 1 182 ? 11.408 22.766 -4.322 1.00 66.94 182 GLN A O 1
ATOM 1409 N N . ASP A 1 183 ? 13.363 22.276 -5.294 1.00 62.41 183 ASP A N 1
ATOM 1410 C CA . ASP A 1 183 ? 13.597 23.613 -5.879 1.00 62.41 183 ASP A CA 1
ATOM 1411 C C . ASP A 1 183 ? 12.496 24.086 -6.865 1.00 62.41 183 ASP A C 1
ATOM 1413 O O . ASP A 1 183 ? 12.527 25.220 -7.337 1.00 62.41 183 ASP A O 1
ATOM 1417 N N . TRP A 1 184 ? 11.497 23.244 -7.170 1.00 59.50 184 TRP A N 1
ATOM 1418 C CA . TRP A 1 184 ? 10.552 23.441 -8.279 1.00 59.50 184 TRP A CA 1
ATOM 1419 C C . TRP A 1 184 ? 9.058 23.391 -7.910 1.00 59.50 184 TRP A C 1
ATOM 1421 O O . TRP A 1 184 ? 8.215 23.506 -8.801 1.00 59.50 184 TRP A O 1
ATOM 1431 N N . GLN A 1 185 ? 8.682 23.206 -6.640 1.00 62.16 185 GLN A N 1
ATOM 1432 C CA . GLN A 1 185 ? 7.271 23.019 -6.263 1.00 62.16 185 GLN A CA 1
ATOM 1433 C C . GLN A 1 185 ? 6.704 24.269 -5.575 1.00 62.16 185 GLN A C 1
ATOM 1435 O O . GLN A 1 185 ? 7.009 24.556 -4.423 1.00 62.16 185 GLN A O 1
ATOM 1440 N N . GLN A 1 186 ? 5.816 24.994 -6.265 1.00 73.44 186 GLN A N 1
ATOM 1441 C CA . GLN A 1 186 ? 4.898 25.915 -5.591 1.00 73.44 186 GLN A CA 1
ATOM 1442 C C . GLN A 1 186 ? 3.745 25.112 -4.968 1.00 73.44 186 GLN A C 1
ATOM 1444 O O . GLN A 1 186 ? 2.923 24.529 -5.689 1.00 73.44 186 GLN A O 1
ATOM 1449 N N . GLY A 1 187 ? 3.681 25.092 -3.635 1.00 81.19 187 GLY A N 1
ATOM 1450 C CA . GLY A 1 187 ? 2.566 24.542 -2.862 1.00 81.19 187 GLY A CA 1
ATOM 1451 C C . GLY A 1 187 ? 2.956 23.481 -1.830 1.00 81.19 187 GLY A C 1
ATOM 1452 O O . GLY A 1 187 ? 4.105 23.075 -1.714 1.00 81.19 187 GLY A O 1
ATOM 1453 N N . LEU A 1 188 ? 1.950 23.026 -1.082 1.00 87.50 188 LEU A N 1
ATOM 1454 C CA . LEU A 1 188 ? 2.086 22.090 0.031 1.00 87.50 188 LEU A CA 1
ATOM 1455 C C . LEU A 1 188 ? 2.329 20.650 -0.463 1.00 87.50 188 LEU A C 1
ATOM 1457 O O . LEU A 1 188 ? 1.430 20.043 -1.046 1.00 87.50 188 LEU A O 1
ATOM 1461 N N . THR A 1 189 ? 3.513 20.087 -0.210 1.00 87.81 189 THR A N 1
ATOM 1462 C CA . THR A 1 189 ? 3.903 18.731 -0.662 1.00 87.81 189 THR A CA 1
ATOM 1463 C C . THR A 1 189 ? 4.296 17.772 0.472 1.00 87.81 189 THR A C 1
ATOM 1465 O O . THR A 1 189 ? 4.304 16.554 0.275 1.00 87.81 189 THR A O 1
ATOM 1468 N N . SER A 1 190 ? 4.562 18.288 1.679 1.00 90.69 190 SER A N 1
ATOM 1469 C CA . SER A 1 190 ? 5.070 17.509 2.819 1.00 90.69 190 SER A CA 1
ATOM 1470 C C . SER A 1 190 ? 6.345 16.731 2.451 1.00 90.69 190 SER A C 1
ATOM 1472 O O . SER A 1 190 ? 7.355 17.358 2.154 1.00 90.69 190 SER A O 1
ATOM 1474 N N . THR A 1 191 ? 6.350 15.395 2.476 1.00 91.44 191 THR A N 1
ATOM 1475 C CA . THR A 1 191 ? 7.507 14.576 2.059 1.00 91.44 191 THR A CA 1
ATOM 1476 C C . THR A 1 191 ? 7.438 14.089 0.615 1.00 91.44 191 THR A C 1
ATOM 1478 O O . THR A 1 191 ? 8.360 13.420 0.156 1.00 91.44 191 THR A O 1
ATOM 1481 N N . PHE A 1 192 ? 6.362 14.380 -0.115 1.00 90.81 192 PHE A N 1
ATOM 1482 C CA . PHE A 1 192 ? 6.183 13.925 -1.492 1.00 90.81 192 PHE A CA 1
ATOM 1483 C C . PHE A 1 192 ? 6.847 14.895 -2.465 1.00 90.81 192 PHE A C 1
ATOM 1485 O O . PHE A 1 192 ? 6.833 16.097 -2.242 1.00 90.81 192 PHE A O 1
ATOM 1492 N N . ILE A 1 193 ? 7.370 14.397 -3.587 1.00 88.62 193 ILE A N 1
ATOM 1493 C CA . ILE A 1 193 ? 7.892 15.271 -4.656 1.00 88.62 193 ILE A CA 1
ATOM 1494 C C . ILE A 1 193 ? 6.747 15.945 -5.429 1.00 88.62 193 ILE A C 1
ATOM 1496 O O . ILE A 1 193 ? 6.887 17.065 -5.907 1.00 88.62 193 ILE A O 1
ATOM 1500 N N . ASN A 1 194 ? 5.600 15.271 -5.553 1.00 88.69 194 ASN A N 1
ATOM 1501 C CA . ASN A 1 194 ? 4.458 15.738 -6.335 1.00 88.69 194 ASN A CA 1
ATOM 1502 C C . ASN A 1 194 ? 3.285 16.131 -5.423 1.00 88.69 194 ASN A C 1
ATOM 1504 O O . ASN A 1 194 ? 2.720 15.274 -4.736 1.00 88.69 194 ASN A O 1
ATOM 1508 N N . ARG A 1 195 ? 2.849 17.398 -5.490 1.00 90.75 195 ARG A N 1
ATOM 1509 C CA . ARG A 1 195 ? 1.675 17.908 -4.752 1.00 90.75 195 ARG A CA 1
ATOM 1510 C C . ARG A 1 195 ? 0.396 17.098 -4.977 1.00 90.75 195 ARG A C 1
ATOM 1512 O O . ARG A 1 195 ? -0.391 16.922 -4.054 1.00 90.75 195 ARG A O 1
ATOM 1519 N N . ASN A 1 196 ? 0.199 16.554 -6.180 1.00 92.56 196 ASN A N 1
ATOM 1520 C CA . ASN A 1 196 ? -0.985 15.755 -6.496 1.00 92.56 196 ASN A CA 1
ATOM 1521 C C . ASN A 1 196 ? -0.945 14.394 -5.786 1.00 92.56 196 ASN A C 1
ATOM 1523 O O . ASN A 1 196 ? -1.989 13.889 -5.382 1.00 92.56 196 ASN A O 1
ATOM 1527 N N . HIS A 1 197 ? 0.246 13.812 -5.591 1.00 92.19 197 HIS A N 1
ATOM 1528 C CA . HIS A 1 197 ? 0.393 12.571 -4.823 1.00 92.19 197 HIS A CA 1
ATOM 1529 C C . HIS A 1 197 ? 0.105 12.818 -3.342 1.00 92.19 197 HIS A C 1
ATOM 1531 O O . HIS A 1 197 ? -0.596 12.026 -2.714 1.00 92.19 197 HIS A O 1
ATOM 1537 N N . PHE A 1 198 ? 0.578 13.945 -2.805 1.00 94.12 198 PHE A N 1
ATOM 1538 C CA . PHE A 1 198 ? 0.267 14.332 -1.434 1.00 94.12 198 PHE A CA 1
ATOM 1539 C C . PHE A 1 198 ? -1.232 14.598 -1.233 1.00 94.12 198 PHE A C 1
ATOM 1541 O O . PHE A 1 198 ? -1.830 14.082 -0.291 1.00 94.12 198 PHE A O 1
ATOM 1548 N N . ALA A 1 199 ? -1.871 15.327 -2.151 1.00 94.88 199 ALA A N 1
ATOM 1549 C CA . ALA A 1 199 ? -3.311 15.573 -2.104 1.00 94.88 199 ALA A CA 1
ATOM 1550 C C . ALA A 1 199 ? -4.120 14.266 -2.158 1.00 94.88 199 ALA A C 1
ATOM 1552 O O . ALA A 1 199 ? -5.062 14.090 -1.386 1.00 94.88 199 ALA A O 1
ATOM 1553 N N . LEU A 1 200 ? -3.731 13.320 -3.022 1.00 95.81 200 LEU A N 1
ATOM 1554 C CA . LEU A 1 200 ? -4.351 11.995 -3.077 1.00 95.81 200 LEU A CA 1
ATOM 1555 C C . LEU A 1 200 ? -4.211 11.254 -1.740 1.00 95.81 200 LEU A C 1
ATOM 1557 O O . LEU A 1 200 ? -5.194 10.711 -1.236 1.00 95.81 200 LEU A O 1
ATOM 1561 N N . TYR A 1 201 ? -3.016 11.273 -1.149 1.00 95.62 201 TYR A N 1
ATOM 1562 C CA . TYR A 1 201 ? -2.740 10.656 0.146 1.00 95.62 201 TYR A CA 1
ATOM 1563 C C . TYR A 1 201 ? -3.627 11.233 1.265 1.00 95.62 201 TYR A C 1
ATOM 1565 O O . TYR A 1 201 ? -4.262 10.477 2.006 1.00 95.62 201 TYR A O 1
ATOM 1573 N N . LEU A 1 202 ? -3.760 12.563 1.337 1.00 97.50 202 LEU A N 1
ATOM 1574 C CA . LEU A 1 202 ? -4.653 13.226 2.294 1.00 97.50 202 LEU A CA 1
ATOM 1575 C C . LEU A 1 202 ? -6.132 12.920 2.031 1.00 97.50 202 LEU A C 1
ATOM 1577 O O . LEU A 1 202 ? -6.875 12.670 2.977 1.00 97.50 202 LEU A O 1
ATOM 1581 N N . ASN A 1 203 ? -6.562 12.873 0.768 1.00 97.69 203 ASN A N 1
ATOM 1582 C CA . ASN A 1 203 ? -7.940 12.525 0.413 1.00 97.69 203 ASN A CA 1
ATOM 1583 C C . ASN A 1 203 ? -8.303 11.103 0.859 1.00 97.69 203 ASN A C 1
ATOM 1585 O O . ASN A 1 203 ? -9.399 10.879 1.373 1.00 97.69 203 ASN A O 1
ATOM 1589 N N . MET A 1 204 ? -7.383 10.142 0.725 1.00 96.88 204 MET A N 1
ATOM 1590 C CA . MET A 1 204 ? -7.588 8.783 1.239 1.00 96.88 204 MET A CA 1
ATOM 1591 C C . MET A 1 204 ? -7.764 8.776 2.763 1.00 96.88 204 MET A C 1
ATOM 1593 O O . MET A 1 204 ? -8.660 8.101 3.276 1.00 96.88 204 MET A O 1
ATOM 1597 N N . ALA A 1 205 ? -6.953 9.549 3.490 1.00 97.69 205 ALA A N 1
ATOM 1598 C CA . ALA A 1 205 ? -7.082 9.684 4.938 1.00 97.69 205 ALA A CA 1
ATOM 1599 C C . ALA A 1 205 ? -8.391 10.377 5.340 1.00 97.69 205 ALA A C 1
ATOM 1601 O O . ALA A 1 205 ? -9.063 9.913 6.256 1.00 97.69 205 ALA A O 1
ATOM 1602 N N . ALA A 1 206 ? -8.803 11.425 4.625 1.00 97.81 206 ALA A N 1
ATOM 1603 C CA . ALA A 1 206 ? -10.062 12.125 4.866 1.00 97.81 206 ALA A CA 1
ATOM 1604 C C . ALA A 1 206 ? -11.281 11.210 4.655 1.00 97.81 206 ALA A C 1
ATOM 1606 O O . ALA A 1 206 ? -12.182 11.178 5.493 1.00 97.81 206 ALA A O 1
ATOM 1607 N N . LEU A 1 207 ? -11.290 10.403 3.586 1.00 97.50 207 LEU A N 1
ATOM 1608 C CA . LEU A 1 207 ? -12.344 9.411 3.341 1.00 97.50 207 LEU A CA 1
ATOM 1609 C C . LEU A 1 207 ? -12.386 8.336 4.432 1.00 97.50 207 LEU A C 1
ATOM 1611 O O . LEU A 1 207 ? -13.471 7.941 4.860 1.00 97.50 207 LEU A O 1
ATOM 1615 N N . LEU A 1 208 ? -11.228 7.879 4.915 1.00 96.38 208 LEU A N 1
ATOM 1616 C CA . LEU A 1 208 ? -11.159 6.934 6.032 1.00 96.38 208 LEU A CA 1
ATOM 1617 C C . LEU A 1 208 ? -11.623 7.564 7.348 1.00 96.38 208 LEU A C 1
ATOM 1619 O O . LEU A 1 208 ? -12.371 6.925 8.087 1.00 96.38 208 LEU A O 1
ATOM 1623 N N . ALA A 1 209 ? -11.247 8.812 7.625 1.00 97.12 209 ALA A N 1
ATOM 1624 C CA . ALA A 1 209 ? -11.710 9.557 8.791 1.00 97.12 209 ALA A CA 1
ATOM 1625 C C . ALA A 1 209 ? -13.235 9.735 8.768 1.00 97.12 209 ALA A C 1
ATOM 1627 O O . ALA A 1 209 ? -13.896 9.480 9.774 1.00 97.12 209 ALA A O 1
ATOM 1628 N N . LEU A 1 210 ? -13.805 10.072 7.607 1.00 96.81 210 LEU A N 1
ATOM 1629 C CA . LEU A 1 210 ? -15.251 10.145 7.419 1.00 96.81 210 LEU A CA 1
ATOM 1630 C C . LEU A 1 210 ? -15.915 8.784 7.661 1.00 96.81 210 LEU A C 1
ATOM 1632 O O . LEU A 1 210 ? -16.904 8.710 8.384 1.00 96.81 210 LEU A O 1
ATOM 1636 N N . CYS A 1 211 ? -15.356 7.695 7.123 1.00 94.31 211 CYS A N 1
ATOM 1637 C CA . CYS A 1 211 ? -15.854 6.345 7.396 1.00 94.31 211 CYS A CA 1
ATOM 1638 C C . CYS A 1 211 ? -15.843 6.022 8.899 1.00 94.31 211 CYS A C 1
ATOM 1640 O O . CYS A 1 211 ? -16.820 5.481 9.410 1.00 94.31 211 CYS A O 1
ATOM 1642 N N . LEU A 1 212 ? -14.766 6.362 9.614 1.00 93.81 212 LEU A N 1
ATOM 1643 C CA . LEU A 1 212 ? -14.648 6.140 11.059 1.00 93.81 212 LEU A CA 1
ATOM 1644 C C . LEU A 1 212 ? -15.638 6.990 11.865 1.00 93.81 212 LEU A C 1
ATOM 1646 O O . LEU A 1 212 ? -16.176 6.501 12.855 1.00 93.81 212 LEU A O 1
ATOM 1650 N N . LEU A 1 213 ? -15.901 8.225 11.431 1.00 94.88 213 LEU A N 1
ATOM 1651 C CA . LEU A 1 213 ? -16.878 9.123 12.048 1.00 94.88 213 LEU A CA 1
ATOM 1652 C C . LEU A 1 213 ? -18.320 8.646 11.825 1.00 94.88 213 LEU A C 1
ATOM 1654 O O . LEU A 1 213 ? -19.149 8.725 12.730 1.00 94.88 213 LEU A O 1
ATOM 1658 N N . LEU A 1 214 ? -18.619 8.134 10.629 1.00 93.12 214 LEU A N 1
ATOM 1659 C CA . LEU A 1 214 ? -19.944 7.628 10.274 1.00 93.12 214 LEU A CA 1
ATOM 1660 C C . LEU A 1 214 ? -20.218 6.230 10.836 1.00 93.12 214 LEU A C 1
ATOM 1662 O O . LEU A 1 214 ? -21.380 5.871 11.014 1.00 93.12 214 LEU A O 1
ATOM 1666 N N . ASP A 1 215 ? -19.191 5.431 11.135 1.00 88.50 215 ASP A N 1
ATOM 1667 C CA . ASP A 1 215 ? -19.374 4.047 11.577 1.00 88.50 215 ASP A CA 1
ATOM 1668 C C . ASP A 1 215 ? -20.240 3.912 12.850 1.00 88.50 215 ASP A C 1
ATOM 1670 O O . ASP A 1 215 ? -21.128 3.061 12.860 1.00 88.50 215 ASP A O 1
ATOM 1674 N N . PRO A 1 216 ? -20.088 4.736 13.907 1.00 86.81 216 PRO A N 1
ATOM 1675 C CA . PRO A 1 216 ? -21.009 4.733 15.046 1.00 86.81 216 PRO A CA 1
ATOM 1676 C C . PRO A 1 216 ? -22.449 5.133 14.692 1.00 86.81 216 PRO A C 1
ATOM 1678 O O . PRO A 1 216 ? -23.375 4.591 15.287 1.00 86.81 216 PRO A O 1
ATOM 1681 N N . LEU A 1 217 ? -22.636 6.051 13.736 1.00 88.19 217 LEU A N 1
ATOM 1682 C CA . LEU A 1 217 ? -23.945 6.594 13.344 1.00 88.19 217 LEU A CA 1
ATOM 1683 C C . LEU A 1 217 ? -24.731 5.636 12.441 1.00 88.19 217 LEU A C 1
ATOM 1685 O O . LEU A 1 217 ? -25.949 5.524 12.547 1.00 88.19 217 LEU A O 1
ATOM 1689 N N . LEU A 1 218 ? -24.027 4.943 11.545 1.00 85.69 218 LEU A N 1
ATOM 1690 C CA . LEU A 1 218 ? -24.602 3.991 10.595 1.00 85.69 218 LEU A CA 1
ATOM 1691 C C . LEU A 1 218 ? -24.796 2.601 11.198 1.00 85.69 218 LEU A C 1
ATOM 1693 O O . LEU A 1 218 ? -25.503 1.773 10.618 1.00 85.69 218 LEU A O 1
ATOM 1697 N N . ARG A 1 219 ? -24.175 2.316 12.349 1.00 82.19 219 ARG A N 1
ATOM 1698 C CA . ARG A 1 219 ? -24.487 1.106 13.105 1.00 82.19 219 ARG A CA 1
ATOM 1699 C C . ARG A 1 219 ? -25.957 1.201 13.511 1.00 82.19 219 ARG A C 1
ATOM 1701 O O . ARG A 1 219 ? -26.298 2.111 14.264 1.00 82.19 219 ARG A O 1
ATOM 1708 N N . PRO A 1 220 ? -26.827 0.280 13.050 1.00 74.00 220 PRO A N 1
ATOM 1709 C CA . PRO A 1 220 ? -28.201 0.256 13.518 1.00 74.00 220 PRO A CA 1
ATOM 1710 C C . PRO A 1 220 ? -28.129 0.174 15.032 1.00 74.00 220 PRO A C 1
ATOM 1712 O O . PRO A 1 220 ? -27.539 -0.787 15.537 1.00 74.00 220 PRO A O 1
ATOM 1715 N N . ALA A 1 221 ? -28.635 1.214 15.711 1.00 64.69 221 ALA A N 1
ATOM 1716 C CA . ALA A 1 221 ? -28.629 1.320 17.161 1.00 64.69 221 ALA A CA 1
ATOM 1717 C C . ALA A 1 221 ? -29.022 -0.052 17.687 1.00 64.69 221 ALA A C 1
ATOM 1719 O O . ALA A 1 221 ? -30.127 -0.527 17.400 1.00 64.69 221 ALA A O 1
ATOM 1720 N N . ALA A 1 222 ? -28.060 -0.750 18.302 1.00 56.78 222 ALA A N 1
ATOM 1721 C CA . ALA A 1 222 ? -28.300 -2.070 18.848 1.00 56.78 222 ALA A CA 1
ATOM 1722 C C . ALA A 1 222 ? -29.542 -1.898 19.706 1.00 56.78 222 ALA A C 1
ATOM 1724 O O . ALA A 1 222 ? -29.507 -1.066 20.612 1.00 56.78 222 ALA A O 1
ATOM 1725 N N . ARG A 1 223 ? -30.641 -2.543 19.275 1.00 55.03 223 ARG A N 1
ATOM 1726 C CA . ARG A 1 223 ? -32.000 -2.324 19.779 1.00 55.03 223 ARG A CA 1
ATOM 1727 C C . ARG A 1 223 ? -31.884 -2.004 21.250 1.00 55.03 223 ARG A C 1
ATOM 1729 O O . ARG A 1 223 ? -31.386 -2.867 21.976 1.00 55.03 223 ARG A O 1
ATOM 1736 N N . VAL A 1 224 ? -32.261 -0.780 21.636 1.00 55.47 224 VAL A N 1
ATOM 1737 C CA . VAL A 1 224 ? -32.409 -0.407 23.044 1.00 55.47 224 VAL A CA 1
ATOM 1738 C C . VAL A 1 224 ? -33.048 -1.629 23.692 1.00 55.47 224 VAL A C 1
ATOM 1740 O O . VAL A 1 224 ? -34.126 -2.022 23.222 1.00 55.47 224 VAL A O 1
ATOM 1743 N N . PRO A 1 225 ? -32.347 -2.345 24.599 1.00 59.62 225 PRO A N 1
ATOM 1744 C CA . PRO A 1 225 ? -32.923 -3.530 25.208 1.00 59.62 225 PRO A CA 1
ATOM 1745 C C . PRO A 1 225 ? -34.290 -3.085 25.713 1.00 59.62 225 PRO A C 1
ATOM 1747 O O . PRO A 1 225 ? -34.345 -2.003 26.307 1.00 59.62 225 PRO A O 1
ATOM 1750 N N . PRO A 1 226 ? -35.383 -3.800 25.369 1.00 58.06 226 PRO A N 1
ATOM 1751 C CA . PRO A 1 226 ? -36.716 -3.375 25.765 1.00 58.06 226 PRO A CA 1
ATOM 1752 C C . PRO A 1 226 ? -36.620 -3.033 27.241 1.00 58.06 226 PRO A C 1
ATOM 1754 O O . PRO A 1 226 ? -36.173 -3.887 28.015 1.00 58.06 226 PRO A O 1
ATOM 1757 N N . LEU A 1 227 ? -36.891 -1.758 27.572 1.00 63.28 227 LEU A N 1
ATOM 1758 C CA . LEU A 1 227 ? -36.878 -1.255 28.943 1.00 63.28 227 LEU A CA 1
ATOM 1759 C C . LEU A 1 227 ? -37.485 -2.367 29.784 1.00 63.28 227 LEU A C 1
ATOM 1761 O O . LEU A 1 227 ? -38.577 -2.802 29.402 1.00 63.28 227 LEU A O 1
ATOM 1765 N N . PRO A 1 228 ? -36.768 -2.910 30.791 1.00 62.78 228 PRO A N 1
ATOM 1766 C CA . PRO A 1 228 ? -37.243 -4.063 31.536 1.00 62.78 228 PRO A CA 1
ATOM 1767 C C . PRO A 1 228 ? -38.669 -3.738 31.932 1.00 62.78 228 PRO A C 1
ATOM 1769 O O . PRO A 1 228 ? -38.877 -2.784 32.683 1.00 62.78 228 PRO A O 1
ATOM 1772 N N . ALA A 1 229 ? -39.627 -4.428 31.296 1.00 59.41 229 ALA A N 1
ATOM 1773 C CA . ALA A 1 229 ? -41.041 -4.147 31.455 1.00 59.41 229 ALA A CA 1
ATOM 1774 C C . ALA A 1 229 ? -41.250 -4.148 32.953 1.00 59.41 229 ALA A C 1
ATOM 1776 O O . ALA A 1 229 ? -40.982 -5.186 33.563 1.00 59.41 229 ALA A O 1
ATOM 1777 N N . ALA A 1 230 ? -41.537 -2.958 33.499 1.00 57.19 230 ALA A N 1
ATOM 1778 C CA . ALA A 1 230 ? -41.451 -2.648 34.914 1.00 57.19 230 ALA A CA 1
ATOM 1779 C C . ALA A 1 230 ? -41.926 -3.872 35.674 1.00 57.19 230 ALA A C 1
ATOM 1781 O O . ALA A 1 230 ? -43.109 -4.207 35.593 1.00 57.19 230 ALA A O 1
ATOM 1782 N N . ALA A 1 231 ? -40.968 -4.608 36.256 1.00 57.44 231 ALA A N 1
ATOM 1783 C CA . ALA A 1 231 ? -41.234 -5.881 36.889 1.00 57.44 231 ALA A CA 1
ATOM 1784 C C . ALA A 1 231 ? -42.282 -5.568 37.939 1.00 57.44 231 ALA A C 1
ATOM 1786 O O . ALA A 1 231 ? -42.003 -4.878 38.924 1.00 57.44 231 ALA A O 1
ATOM 1787 N N . GLY A 1 232 ? -43.516 -5.955 37.613 1.00 53.16 232 GLY A N 1
ATOM 1788 C CA . GLY A 1 232 ? -44.686 -5.596 38.371 1.00 53.16 232 GLY A CA 1
ATOM 1789 C C . GLY A 1 232 ? -44.386 -5.924 39.812 1.00 53.16 232 GLY A C 1
ATOM 1790 O O . GLY A 1 232 ? -43.995 -7.050 40.122 1.00 53.16 232 GLY A O 1
ATOM 1791 N N . ARG A 1 233 ? -44.510 -4.899 40.656 1.00 56.47 233 ARG A N 1
ATOM 1792 C CA . ARG A 1 233 ? -44.572 -4.983 42.109 1.00 56.47 233 ARG A CA 1
ATOM 1793 C C . ARG A 1 233 ? -45.188 -6.323 42.527 1.00 56.47 233 ARG A C 1
ATOM 1795 O O . ARG A 1 233 ? -46.402 -6.420 42.681 1.00 56.47 233 ARG A O 1
ATOM 1802 N N . LYS A 1 234 ? -44.365 -7.335 42.814 1.00 55.34 234 LYS A N 1
ATOM 1803 C CA . LYS A 1 234 ? -44.760 -8.418 43.717 1.00 55.34 234 LYS A CA 1
ATOM 1804 C C . LYS A 1 234 ? -44.634 -7.870 45.129 1.00 55.34 234 LYS A C 1
ATOM 1806 O O . LYS A 1 234 ? -43.707 -8.146 45.878 1.00 55.34 234 LYS A O 1
ATOM 1811 N N . ARG A 1 235 ? -45.599 -7.012 45.449 1.00 59.06 235 ARG A N 1
ATOM 1812 C CA . ARG A 1 235 ? -46.045 -6.758 46.811 1.00 59.06 235 ARG A CA 1
ATOM 1813 C C . ARG A 1 235 ? -46.729 -8.050 47.274 1.00 59.06 235 ARG A C 1
ATOM 1815 O O . ARG A 1 235 ? -47.529 -8.587 46.513 1.00 59.06 235 ARG A O 1
ATOM 1822 N N . ARG A 1 236 ? -46.470 -8.462 48.523 1.00 53.81 236 ARG A N 1
ATOM 1823 C CA . ARG A 1 236 ? -46.982 -9.655 49.247 1.00 53.81 236 ARG A CA 1
ATOM 1824 C C . ARG A 1 236 ? -46.114 -10.910 49.053 1.00 53.81 236 ARG A C 1
ATOM 1826 O O . ARG A 1 236 ? -45.874 -11.315 47.930 1.00 53.81 236 ARG A O 1
ATOM 1833 N N . ARG A 1 237 ? -45.651 -11.600 50.097 1.00 49.72 237 ARG A N 1
ATOM 1834 C CA . ARG A 1 237 ? -46.020 -11.599 51.521 1.00 49.72 237 ARG A CA 1
ATOM 1835 C C . ARG A 1 237 ? -44.851 -12.183 52.319 1.00 49.72 237 ARG A C 1
ATOM 1837 O O . ARG A 1 237 ? -44.264 -13.177 51.909 1.00 49.72 237 ARG A O 1
ATOM 1844 N N . ALA A 1 238 ? -44.575 -11.573 53.464 1.00 56.81 238 ALA A N 1
ATOM 1845 C CA . ALA A 1 238 ? -43.885 -12.223 54.559 1.00 56.81 238 ALA A CA 1
ATOM 1846 C C . ALA A 1 238 ? -44.785 -13.335 55.129 1.00 56.81 238 ALA A C 1
ATOM 1848 O O . ALA A 1 238 ? -45.918 -13.066 55.516 1.00 56.81 238 ALA A O 1
ATOM 1849 N N . SER A 1 239 ? -44.278 -14.564 55.122 1.00 52.25 239 SER A N 1
ATOM 1850 C CA . SER A 1 239 ? -44.515 -15.642 56.096 1.00 52.25 239 SER A CA 1
ATOM 1851 C C . SER A 1 239 ? -43.608 -16.786 55.623 1.00 52.25 239 SER A C 1
ATOM 1853 O O . SER A 1 239 ? -43.815 -17.332 54.547 1.00 52.25 239 SER A O 1
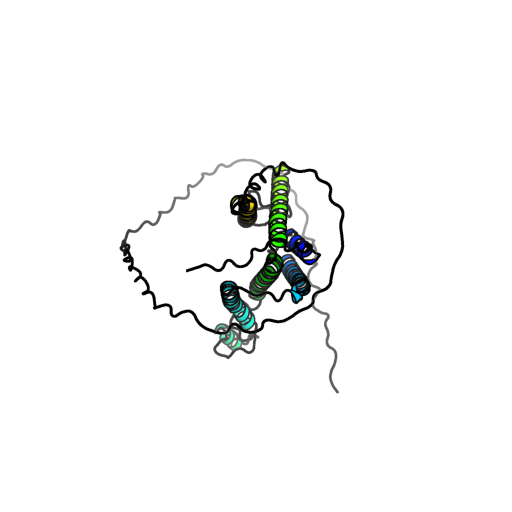ATOM 1855 N N . GLY A 1 240 ? -42.480 -17.072 56.262 1.00 59.31 240 GLY A N 1
ATOM 1856 C CA . GLY A 1 240 ? -42.495 -17.651 57.596 1.00 59.31 240 GLY A CA 1
ATOM 1857 C C . GLY A 1 240 ? -42.977 -19.100 57.509 1.00 59.31 240 GLY A C 1
ATOM 1858 O O . GLY A 1 240 ? -44.081 -19.382 57.948 1.00 59.31 240 GLY A O 1
ATOM 1859 N N . ALA A 1 241 ? -42.192 -19.996 56.901 1.00 46.25 241 ALA A N 1
ATOM 1860 C CA . ALA A 1 241 ? -42.368 -21.437 57.072 1.00 46.25 241 ALA A CA 1
ATOM 1861 C C . ALA A 1 241 ? -41.066 -22.193 56.770 1.00 46.25 241 ALA A C 1
ATOM 1863 O O . ALA A 1 241 ? -40.412 -22.000 55.747 1.00 46.25 241 ALA A O 1
ATOM 1864 N N . LYS A 1 242 ? -40.710 -23.023 57.745 1.00 53.91 242 LYS A N 1
ATOM 1865 C CA . LYS A 1 242 ? -39.531 -23.876 57.900 1.00 53.91 242 LYS A CA 1
ATOM 1866 C C . LYS A 1 242 ? -39.645 -25.125 56.993 1.00 53.91 242 LYS A C 1
ATOM 1868 O O . LYS A 1 242 ? -40.747 -25.514 56.631 1.00 53.91 242 LYS A O 1
ATOM 1873 N N . ALA A 1 243 ? -38.493 -25.712 56.652 1.00 44.22 243 ALA A N 1
ATOM 1874 C CA . ALA A 1 243 ? -38.214 -26.813 55.704 1.00 44.22 243 ALA A CA 1
ATOM 1875 C C . ALA A 1 243 ? -39.022 -28.135 55.880 1.00 44.22 243 ALA A C 1
ATOM 1877 O O . ALA A 1 243 ? -39.720 -28.283 56.882 1.00 44.22 243 ALA A O 1
ATOM 1878 N N . PRO A 1 244 ? -38.904 -29.133 54.961 1.00 57.31 244 PRO A N 1
ATOM 1879 C CA . PRO A 1 244 ? -37.792 -30.106 55.051 1.00 57.31 244 PRO A CA 1
ATOM 1880 C C . PRO A 1 244 ? -37.237 -30.648 53.697 1.00 57.31 244 PRO A C 1
ATOM 1882 O O . PRO A 1 244 ? -37.775 -30.346 52.631 1.00 57.31 244 PRO A O 1
ATOM 1885 N N . PRO A 1 245 ? -36.153 -31.463 53.725 1.00 66.88 245 PRO A N 1
ATOM 1886 C CA . PRO A 1 245 ? -35.434 -31.950 52.547 1.00 66.88 245 PRO A CA 1
ATOM 1887 C C . PRO A 1 245 ? -35.819 -33.390 52.177 1.00 66.88 245 PRO A C 1
ATOM 1889 O O . PRO A 1 245 ? -35.686 -34.293 52.996 1.00 66.88 245 PRO A O 1
ATOM 1892 N N . ARG A 1 246 ? -36.229 -33.634 50.930 1.00 45.97 246 ARG A N 1
ATOM 1893 C CA . ARG A 1 246 ? -36.357 -34.960 50.282 1.00 45.97 246 ARG A CA 1
ATOM 1894 C C . ARG A 1 246 ? -36.365 -34.708 48.771 1.00 45.97 246 ARG A C 1
ATOM 1896 O O . ARG A 1 246 ? -36.903 -33.703 48.337 1.00 45.97 246 ARG A O 1
ATOM 1903 N N . SER A 1 247 ? -35.840 -35.513 47.867 1.00 43.97 247 SER A N 1
ATOM 1904 C CA . SER A 1 247 ? -35.074 -36.751 47.875 1.00 43.97 247 SER A CA 1
ATOM 1905 C C . SER A 1 247 ? -34.780 -37.006 46.394 1.00 43.97 247 SER A C 1
ATOM 1907 O O . SER A 1 247 ? -35.593 -36.685 45.526 1.00 43.97 247 SER A O 1
ATOM 1909 N N . ARG A 1 248 ? -33.619 -37.590 46.109 1.00 51.28 248 ARG A N 1
ATOM 1910 C CA . ARG A 1 248 ? -33.226 -38.111 44.797 1.00 51.28 248 ARG A CA 1
ATOM 1911 C C . ARG A 1 248 ? -34.372 -38.881 44.127 1.00 51.28 248 ARG A C 1
ATOM 1913 O O . ARG A 1 248 ? -34.853 -39.855 44.692 1.00 51.28 248 ARG A O 1
ATOM 1920 N N . LEU A 1 249 ? -34.697 -38.537 42.884 1.00 51.03 249 LEU A N 1
ATOM 1921 C CA . LEU A 1 249 ? -35.349 -39.455 41.953 1.00 51.03 249 LEU A CA 1
ATOM 1922 C C . LEU A 1 249 ? -34.758 -39.257 40.557 1.00 51.03 249 LEU A C 1
ATOM 1924 O O . LEU A 1 249 ? -35.124 -38.377 39.785 1.00 51.03 249 LEU A O 1
ATOM 1928 N N . ARG A 1 250 ? -33.777 -40.122 40.282 1.00 47.31 250 ARG A N 1
ATOM 1929 C CA . ARG A 1 250 ? -33.424 -40.598 38.945 1.00 47.31 250 ARG A CA 1
ATOM 1930 C C . ARG A 1 250 ? -34.699 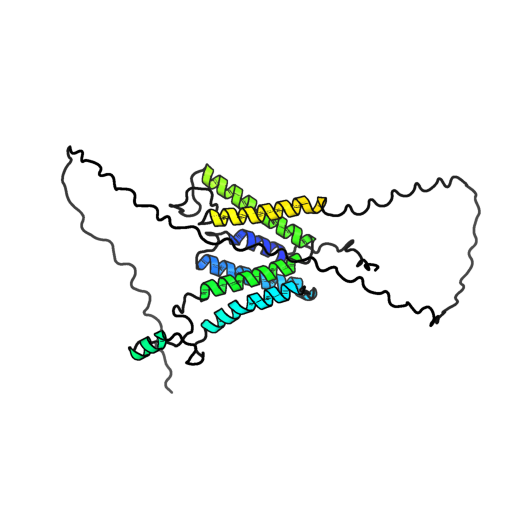-41.024 38.216 1.00 47.31 250 ARG A C 1
ATOM 1932 O O . ARG A 1 250 ? -35.483 -41.744 38.828 1.00 47.31 250 ARG A O 1
ATOM 1939 N N . ARG A 1 251 ? -34.810 -40.731 36.915 1.00 46.62 251 ARG A N 1
ATOM 1940 C CA . ARG A 1 251 ? -35.196 -41.682 35.843 1.00 46.62 251 ARG A CA 1
ATOM 1941 C C . ARG A 1 251 ? -35.206 -40.997 34.457 1.00 46.62 251 ARG A C 1
ATOM 1943 O O . ARG A 1 251 ? -35.049 -39.781 34.400 1.00 46.62 251 ARG A O 1
ATOM 1950 N N . PRO A 1 252 ? -35.206 -41.768 33.350 1.00 52.97 252 PRO A N 1
ATOM 1951 C CA . PRO A 1 252 ? -34.253 -41.575 32.263 1.00 52.97 252 PRO A CA 1
ATOM 1952 C C . PRO A 1 252 ? -34.908 -41.215 30.919 1.00 52.97 252 PRO A C 1
ATOM 1954 O O . PRO A 1 252 ? -36.124 -41.202 30.773 1.00 52.97 252 PRO A O 1
ATOM 1957 N N . ALA A 1 253 ? -34.038 -40.956 29.940 1.00 48.97 253 ALA A N 1
ATOM 1958 C CA . ALA A 1 253 ? -34.178 -41.252 28.515 1.00 48.97 253 ALA A CA 1
ATOM 1959 C C . ALA A 1 253 ? -35.602 -41.338 27.923 1.00 48.97 253 ALA A C 1
ATOM 1961 O O . ALA A 1 253 ? -36.277 -42.361 28.023 1.00 48.97 253 ALA A O 1
ATOM 1962 N N . ARG A 1 254 ? -35.961 -40.340 27.107 1.00 45.88 254 ARG A N 1
ATOM 1963 C CA . ARG A 1 254 ? -36.835 -40.558 25.948 1.00 45.88 254 ARG A CA 1
ATOM 1964 C C . ARG A 1 254 ? -36.121 -40.150 24.667 1.00 45.88 254 ARG A C 1
ATOM 1966 O O . ARG A 1 254 ? -36.043 -38.988 24.286 1.00 45.88 254 ARG A O 1
ATOM 1973 N N . ARG A 1 255 ? -35.561 -41.188 24.049 1.00 45.97 255 ARG A N 1
ATOM 1974 C CA . ARG A 1 255 ? -35.283 -41.319 22.621 1.00 45.97 255 ARG A CA 1
ATOM 1975 C C . ARG A 1 255 ? -36.615 -41.282 21.854 1.00 45.97 255 ARG A C 1
ATOM 1977 O O . ARG A 1 255 ? -37.629 -41.718 22.386 1.00 45.97 255 ARG A O 1
ATOM 1984 N N . LEU A 1 256 ? -36.524 -40.902 20.579 1.00 48.56 256 LEU A N 1
ATOM 1985 C CA . LEU A 1 256 ? -37.479 -41.180 19.496 1.00 48.56 256 LEU A CA 1
ATOM 1986 C C . LEU A 1 256 ? -38.793 -40.378 19.491 1.00 48.56 256 LEU A C 1
ATOM 1988 O O . LEU A 1 256 ? -39.818 -40.819 19.991 1.00 48.56 256 LEU A O 1
ATOM 1992 N N . ALA A 1 257 ? -38.782 -39.278 18.737 1.00 44.03 257 ALA A N 1
ATOM 1993 C CA . ALA A 1 257 ? -39.909 -38.915 17.881 1.00 44.03 257 ALA A CA 1
ATOM 1994 C C . ALA A 1 257 ? -39.359 -38.656 16.472 1.00 44.03 257 ALA A C 1
ATOM 1996 O O . ALA A 1 257 ? -38.810 -37.602 16.153 1.00 44.03 257 ALA A O 1
ATOM 1997 N N . ARG A 1 258 ? -39.416 -39.726 15.681 1.00 45.47 258 ARG A N 1
ATOM 1998 C CA . ARG A 1 258 ? -39.254 -39.764 14.233 1.00 45.47 258 ARG A CA 1
ATOM 1999 C C . ARG A 1 258 ? -40.584 -39.325 13.608 1.00 45.47 258 ARG A C 1
ATOM 2001 O O . ARG A 1 258 ? -41.628 -39.748 14.081 1.00 45.47 258 ARG A O 1
ATOM 2008 N N . HIS A 1 259 ? -40.470 -38.636 12.477 1.00 44.75 259 HIS A N 1
ATOM 2009 C CA . HIS A 1 259 ? -41.455 -38.543 11.397 1.00 44.75 259 HIS A CA 1
ATOM 2010 C C . HIS A 1 259 ? -42.745 -37.732 11.586 1.00 44.75 259 HIS A C 1
ATOM 2012 O O . HIS A 1 259 ? -43.405 -37.752 12.615 1.00 44.75 259 HIS A O 1
ATOM 2018 N N . ALA A 1 260 ? -43.113 -37.155 10.439 1.00 43.97 260 ALA A N 1
ATOM 2019 C CA . ALA A 1 260 ? -44.385 -36.570 10.037 1.00 43.97 260 ALA A CA 1
ATOM 2020 C C . ALA A 1 260 ? -44.498 -35.050 10.183 1.00 43.97 260 ALA A C 1
ATOM 2022 O O . ALA A 1 260 ? -44.009 -34.447 11.129 1.00 43.97 260 ALA A O 1
ATOM 2023 N N . LEU A 1 261 ? -45.206 -34.481 9.202 1.00 44.22 261 LEU A N 1
ATOM 2024 C CA . LEU A 1 261 ? -45.419 -33.068 8.880 1.00 44.22 261 LEU A CA 1
ATOM 2025 C C . LEU A 1 261 ? -44.271 -32.455 8.051 1.00 44.22 261 LEU A C 1
ATOM 2027 O O . LEU A 1 261 ? -43.148 -32.317 8.507 1.00 44.22 261 LEU A O 1
ATOM 2031 N N . GLN A 1 262 ? -44.464 -32.006 6.816 1.00 44.88 262 GLN A N 1
ATOM 2032 C CA . GLN A 1 262 ? -45.669 -31.889 6.002 1.00 44.88 262 GLN A CA 1
ATOM 2033 C C . GLN A 1 262 ? -45.198 -31.411 4.623 1.00 44.88 262 GLN A C 1
ATOM 2035 O O . GLN A 1 262 ? -44.305 -30.563 4.531 1.00 44.88 262 GLN A O 1
ATOM 2040 N N . GLY A 1 263 ? -45.795 -31.950 3.560 1.00 49.06 263 GLY A N 1
ATOM 2041 C CA . GLY A 1 263 ? -45.611 -31.447 2.206 1.00 49.06 263 GLY A CA 1
ATOM 2042 C C . GLY A 1 263 ? -45.936 -29.955 2.133 1.00 49.06 263 GLY A C 1
ATOM 2043 O O . GLY A 1 263 ? -46.960 -29.501 2.642 1.00 49.06 263 GLY A O 1
ATOM 2044 N N . ARG A 1 264 ? -45.051 -29.187 1.498 1.00 43.38 264 ARG A N 1
ATOM 2045 C CA . ARG A 1 264 ? -45.348 -27.824 1.060 1.00 43.38 264 ARG A CA 1
ATOM 2046 C C . ARG A 1 264 ? -45.432 -27.816 -0.464 1.00 43.38 264 ARG A C 1
ATOM 2048 O O . ARG A 1 264 ? -44.450 -28.204 -1.099 1.00 43.38 264 ARG A O 1
ATOM 2055 N N . PRO A 1 265 ? -46.556 -27.375 -1.051 1.00 56.28 265 PRO A N 1
ATOM 2056 C CA . PRO A 1 265 ? -46.661 -27.213 -2.490 1.00 56.28 265 PRO A CA 1
ATOM 2057 C C . PRO A 1 265 ? -45.748 -26.081 -2.974 1.00 56.28 265 PRO A C 1
ATOM 2059 O O . PRO A 1 265 ? -45.479 -25.106 -2.263 1.00 56.28 265 PRO A O 1
ATOM 2062 N N . ALA A 1 266 ? -45.256 -26.244 -4.199 1.00 50.25 266 ALA A N 1
ATOM 2063 C CA . ALA A 1 266 ? -44.425 -25.285 -4.904 1.00 50.25 266 ALA A CA 1
ATOM 2064 C C . ALA A 1 266 ? -45.164 -23.948 -5.077 1.00 50.25 266 ALA A C 1
ATOM 2066 O O . ALA A 1 266 ? -46.211 -23.883 -5.715 1.00 50.25 266 ALA A O 1
ATOM 2067 N N . GLN A 1 267 ? -44.602 -22.868 -4.530 1.00 52.47 267 GLN A N 1
ATOM 2068 C CA . GLN A 1 267 ? -45.036 -21.514 -4.871 1.00 52.47 267 GLN A CA 1
ATOM 2069 C C . GLN A 1 267 ? -44.431 -21.101 -6.224 1.00 52.47 267 GLN A C 1
ATOM 2071 O O . GLN A 1 267 ? -43.213 -21.228 -6.406 1.00 52.47 267 GLN A O 1
ATOM 2076 N N . PRO A 1 268 ? -45.236 -20.579 -7.166 1.00 59.59 268 PRO A N 1
ATOM 2077 C CA . PRO A 1 268 ? -44.743 -20.095 -8.446 1.00 59.59 268 PRO A CA 1
ATOM 2078 C C . PRO A 1 268 ? -43.948 -18.795 -8.260 1.00 59.59 268 PRO A C 1
ATOM 2080 O O . PRO A 1 268 ? -44.352 -17.872 -7.552 1.00 59.59 268 PRO A O 1
ATOM 2083 N N . ARG A 1 269 ? -42.779 -18.731 -8.903 1.00 57.22 269 ARG A N 1
ATOM 2084 C CA . ARG A 1 269 ? -41.905 -17.550 -8.920 1.00 57.22 269 ARG A CA 1
ATOM 2085 C C . ARG A 1 269 ? -42.586 -16.394 -9.672 1.00 57.22 269 ARG A C 1
ATOM 2087 O O . ARG A 1 269 ? -43.064 -16.619 -10.783 1.00 57.22 269 ARG A O 1
ATOM 2094 N N . PRO A 1 270 ? -42.551 -15.149 -9.165 1.00 56.06 270 PRO A N 1
ATOM 2095 C CA . PRO A 1 270 ? -43.002 -13.999 -9.936 1.00 56.06 270 PRO A CA 1
ATOM 2096 C C . PRO A 1 270 ? -42.033 -13.723 -11.097 1.00 56.06 270 PRO A C 1
ATOM 2098 O O . PRO A 1 270 ? -40.824 -13.547 -10.907 1.00 56.06 270 PRO A O 1
ATOM 2101 N N . ARG A 1 271 ? -42.585 -13.698 -12.316 1.00 51.03 271 ARG A N 1
ATOM 2102 C CA . ARG A 1 271 ? -41.922 -13.248 -13.546 1.00 51.03 271 ARG A CA 1
ATOM 2103 C C . ARG A 1 271 ? -41.394 -11.825 -13.337 1.00 51.03 271 ARG A C 1
ATOM 2105 O O . ARG A 1 271 ? -42.161 -10.898 -13.101 1.00 51.03 271 ARG A O 1
ATOM 2112 N N . ARG A 1 272 ? -40.074 -11.651 -13.445 1.00 51.59 272 ARG A N 1
ATOM 2113 C CA . ARG A 1 272 ? -39.435 -10.332 -13.518 1.00 51.59 272 ARG A CA 1
ATOM 2114 C C . ARG A 1 272 ? -39.917 -9.619 -14.782 1.00 51.59 272 ARG A C 1
ATOM 2116 O O . ARG A 1 272 ? -39.617 -10.064 -15.889 1.00 51.59 272 ARG A O 1
ATOM 2123 N N . ALA A 1 273 ? -40.628 -8.511 -14.601 1.00 52.47 273 ALA A N 1
ATOM 2124 C CA . ALA A 1 273 ? -40.914 -7.559 -15.661 1.00 52.47 273 ALA A CA 1
ATOM 2125 C C . ALA A 1 273 ? -39.588 -7.021 -16.223 1.00 52.47 273 ALA A C 1
ATOM 2127 O O . ALA A 1 273 ? -38.764 -6.454 -15.500 1.00 52.47 273 ALA A O 1
ATOM 2128 N N . ARG A 1 274 ? -39.367 -7.255 -17.518 1.00 49.34 274 ARG A N 1
ATOM 2129 C CA . ARG A 1 274 ? -38.268 -6.672 -18.288 1.00 49.34 274 ARG A CA 1
ATOM 2130 C C . ARG A 1 274 ? -38.521 -5.169 -18.397 1.00 49.34 274 ARG A C 1
ATOM 2132 O O . ARG A 1 274 ? -39.498 -4.750 -19.006 1.00 49.34 274 ARG A O 1
ATOM 2139 N N . ARG A 1 275 ? -37.642 -4.366 -17.800 1.00 52.94 275 ARG A N 1
ATOM 2140 C CA . ARG A 1 275 ? -37.593 -2.916 -18.018 1.00 52.94 275 ARG A CA 1
ATOM 2141 C C . ARG A 1 275 ? -36.965 -2.678 -19.403 1.00 52.94 275 ARG A C 1
ATOM 2143 O O . ARG A 1 275 ? -35.883 -3.217 -19.641 1.00 52.94 275 ARG A O 1
ATOM 2150 N N . PRO A 1 276 ? -37.609 -1.939 -20.319 1.00 58.94 276 PRO A N 1
ATOM 2151 C CA . PRO A 1 276 ? -37.053 -1.692 -21.643 1.00 58.94 276 PRO A CA 1
ATOM 2152 C C . PRO A 1 276 ? -35.820 -0.783 -21.558 1.00 58.94 276 PRO A C 1
ATOM 2154 O O . PRO A 1 276 ? -35.819 0.232 -20.859 1.00 58.94 276 PRO A O 1
ATOM 2157 N N . LEU A 1 277 ? -34.769 -1.173 -22.285 1.00 50.97 277 LEU A N 1
ATOM 2158 C CA . LEU A 1 277 ? -33.592 -0.356 -22.556 1.00 50.97 277 LEU A CA 1
ATOM 2159 C C . LEU A 1 277 ? -34.024 0.929 -23.275 1.00 50.97 277 LEU A C 1
ATOM 2161 O O . LEU A 1 277 ? -34.448 0.888 -24.429 1.00 50.97 277 LEU A O 1
ATOM 2165 N N . ARG A 1 278 ? -33.865 2.079 -22.613 1.00 48.72 278 ARG A N 1
ATOM 2166 C CA . ARG A 1 278 ? -33.814 3.371 -23.302 1.00 48.72 278 ARG A CA 1
ATOM 2167 C C . ARG A 1 278 ? -32.513 3.423 -24.099 1.00 48.72 278 ARG A C 1
ATOM 2169 O O . ARG A 1 278 ? -31.440 3.617 -23.536 1.00 48.72 278 ARG A O 1
ATOM 2176 N N . ARG A 1 279 ? -32.635 3.227 -25.413 1.00 43.97 279 ARG A N 1
ATOM 2177 C CA . ARG A 1 279 ? -31.643 3.635 -26.410 1.00 43.97 279 ARG A CA 1
ATOM 2178 C C . ARG A 1 279 ? -31.472 5.151 -26.298 1.00 43.97 279 ARG A C 1
ATOM 2180 O O . ARG A 1 279 ? -32.381 5.890 -26.663 1.00 43.97 279 ARG A O 1
ATOM 2187 N N . HIS A 1 280 ? -30.340 5.608 -25.770 1.00 47.62 280 HIS A N 1
ATOM 2188 C CA . HIS A 1 280 ? -29.907 6.978 -26.008 1.00 47.62 280 HIS A CA 1
ATOM 2189 C C . HIS A 1 280 ? -29.298 7.027 -27.404 1.00 47.62 280 HIS A C 1
ATOM 2191 O O . HIS A 1 280 ? -28.325 6.338 -27.698 1.00 47.62 280 HIS A O 1
ATOM 2197 N N . ALA A 1 281 ? -29.978 7.783 -28.259 1.00 48.81 281 ALA A N 1
ATOM 2198 C CA . ALA A 1 281 ? -29.606 8.046 -29.628 1.00 48.81 281 ALA A CA 1
ATOM 2199 C C . ALA A 1 281 ? -28.240 8.734 -29.702 1.00 48.81 281 ALA A C 1
ATOM 2201 O O . ALA A 1 281 ? -27.946 9.675 -28.963 1.00 48.81 281 ALA A O 1
ATOM 2202 N N . SER A 1 282 ? -27.448 8.230 -30.636 1.00 43.44 282 SER A N 1
ATOM 2203 C CA . SER A 1 282 ? -26.254 8.820 -31.208 1.00 43.44 282 SER A CA 1
ATOM 2204 C C . SER A 1 282 ? -26.537 10.253 -31.667 1.00 43.44 282 SER A C 1
ATOM 2206 O O . SER A 1 282 ? -27.494 10.492 -32.403 1.00 43.44 282 SER A O 1
ATOM 2208 N N . ARG A 1 283 ? -25.695 11.199 -31.249 1.00 45.56 283 ARG A N 1
ATOM 2209 C CA . ARG A 1 283 ? -25.610 12.541 -31.833 1.00 45.56 283 ARG A CA 1
ATOM 2210 C C . ARG A 1 283 ? -24.395 12.547 -32.772 1.00 45.56 283 ARG A C 1
ATOM 2212 O O . ARG A 1 283 ? -23.311 12.229 -32.282 1.00 45.56 283 ARG A O 1
ATOM 2219 N N . PRO A 1 284 ? -24.555 12.835 -34.074 1.00 53.66 284 PRO A N 1
ATOM 2220 C CA . PRO A 1 284 ? -23.436 13.003 -34.988 1.00 53.66 284 PRO A CA 1
ATOM 2221 C C . PRO A 1 284 ? -22.937 14.457 -34.987 1.00 53.66 284 PRO A C 1
ATOM 2223 O O . PRO A 1 284 ? -23.683 15.371 -34.641 1.00 53.66 284 PRO A O 1
ATOM 2226 N N . ASP A 1 285 ? -21.672 14.599 -35.378 1.00 46.75 285 ASP A N 1
ATOM 2227 C CA . ASP A 1 285 ? -21.014 15.746 -36.018 1.00 46.75 285 ASP A CA 1
ATOM 2228 C C . ASP A 1 285 ? -21.281 17.183 -35.546 1.00 46.75 285 ASP A C 1
ATOM 2230 O O . ASP A 1 285 ? -22.325 17.781 -35.792 1.00 46.75 285 ASP A O 1
ATOM 2234 N N . GLN A 1 286 ? -20.216 17.776 -35.007 1.00 45.53 286 GLN A N 1
ATOM 2235 C CA . GLN A 1 286 ? -19.760 19.157 -35.211 1.00 45.53 286 GLN A CA 1
ATOM 2236 C C . GLN A 1 286 ? -18.314 19.160 -34.686 1.00 45.53 286 GLN A C 1
ATOM 2238 O O . GLN A 1 286 ? -18.084 18.800 -33.537 1.00 45.53 286 GLN A O 1
ATOM 2243 N N . GLY A 1 287 ? -17.274 19.426 -35.462 1.00 39.09 287 GLY A N 1
ATOM 2244 C CA . GLY A 1 287 ? -17.144 20.438 -36.499 1.00 39.09 287 GLY A CA 1
ATOM 2245 C C . GLY A 1 287 ? -15.918 21.275 -36.123 1.00 39.09 287 GLY A C 1
ATOM 2246 O O . GLY A 1 287 ? -15.730 21.614 -34.956 1.00 39.09 287 GLY A O 1
ATOM 2247 N N . ASP A 1 288 ? -15.063 21.511 -37.107 1.00 45.94 288 ASP A N 1
ATOM 2248 C CA . ASP A 1 288 ? -13.722 22.084 -37.035 1.00 45.94 288 ASP A CA 1
ATOM 2249 C C . ASP A 1 288 ? -13.528 23.312 -36.133 1.00 45.94 288 ASP A C 1
ATOM 2251 O O . ASP A 1 288 ? -14.350 24.225 -36.072 1.00 45.94 288 ASP A O 1
ATOM 2255 N N . GLY A 1 289 ? -12.348 23.392 -35.511 1.00 41.53 289 GLY A N 1
ATOM 2256 C CA . GLY A 1 289 ? -11.940 24.575 -34.758 1.00 41.53 289 GLY A CA 1
ATOM 2257 C C . GLY A 1 289 ? -10.501 24.534 -34.256 1.00 41.53 289 GLY A C 1
ATOM 2258 O O . GLY A 1 289 ? -10.270 24.533 -33.051 1.00 41.53 289 GLY A O 1
ATOM 2259 N N . LEU A 1 290 ? -9.524 24.524 -35.168 1.00 53.00 290 LEU A N 1
ATOM 2260 C CA . LEU A 1 290 ? -8.122 24.838 -34.862 1.00 53.00 290 LEU A CA 1
ATOM 2261 C C . LEU A 1 290 ? -8.007 26.273 -34.304 1.00 53.00 290 LEU A C 1
ATOM 2263 O O . LEU A 1 290 ? -8.351 27.221 -35.018 1.00 53.00 290 LEU A O 1
ATOM 2267 N N . PRO A 1 291 ? -7.465 26.500 -33.092 1.00 56.31 291 PRO A N 1
ATOM 2268 C CA . PRO A 1 291 ? -7.135 27.849 -32.666 1.00 56.31 291 PRO A CA 1
ATOM 2269 C C . PRO A 1 291 ? -5.821 28.300 -33.315 1.00 56.31 291 PRO A C 1
ATOM 2271 O O . PRO A 1 291 ? -4.730 27.807 -33.027 1.00 56.31 291 PRO A O 1
ATOM 2274 N N . ARG A 1 292 ? -5.981 29.274 -34.215 1.00 47.81 292 ARG A N 1
ATOM 2275 C CA . ARG A 1 292 ? -4.947 30.061 -34.891 1.00 47.81 292 ARG A CA 1
ATOM 2276 C C . ARG A 1 292 ? -3.911 30.624 -33.912 1.00 47.81 292 ARG A C 1
ATOM 2278 O O . ARG A 1 292 ? -4.233 31.068 -32.809 1.00 47.81 292 ARG A O 1
ATOM 2285 N N . GLY A 1 293 ? -2.664 30.636 -34.381 1.00 40.38 293 GLY A N 1
ATOM 2286 C CA . GLY A 1 293 ? -1.495 31.143 -33.678 1.00 40.38 293 GLY A CA 1
ATOM 2287 C C . GLY A 1 293 ? -1.629 32.593 -33.214 1.00 40.38 293 GLY A C 1
ATOM 2288 O O . GLY A 1 293 ? -2.191 33.451 -33.895 1.00 40.38 293 GLY A O 1
ATOM 2289 N N . ARG A 1 294 ? -1.062 32.864 -32.037 1.00 48.50 294 ARG A N 1
ATOM 2290 C CA . ARG A 1 294 ? -0.848 34.224 -31.540 1.00 48.50 294 ARG A CA 1
ATOM 2291 C C . ARG A 1 294 ? 0.483 34.771 -32.075 1.00 48.50 294 ARG A C 1
ATOM 2293 O O . ARG A 1 294 ? 1.484 34.055 -32.028 1.00 48.50 294 ARG A O 1
ATOM 2300 N N . PRO A 1 295 ? 0.527 36.032 -32.532 1.00 55.66 295 PRO A N 1
ATOM 2301 C CA . PRO A 1 295 ? 1.745 36.649 -33.036 1.00 55.66 295 PRO A CA 1
ATOM 2302 C C . PRO A 1 295 ? 2.711 36.997 -31.894 1.00 55.66 295 PRO A C 1
ATOM 2304 O O . PRO A 1 295 ? 2.328 37.578 -30.875 1.00 55.66 295 PRO A O 1
ATOM 2307 N N . ARG A 1 296 ? 3.992 36.664 -32.097 1.00 47.16 296 ARG A N 1
ATOM 2308 C CA . ARG A 1 296 ? 5.128 37.169 -31.316 1.00 47.16 296 ARG A CA 1
ATOM 2309 C C . ARG A 1 296 ? 5.160 38.696 -31.423 1.00 47.16 296 ARG A C 1
ATOM 2311 O O . ARG A 1 296 ? 5.437 39.234 -32.490 1.00 47.16 296 ARG A O 1
ATOM 2318 N N . ARG A 1 297 ? 4.915 39.396 -30.313 1.00 51.56 297 ARG A N 1
ATOM 2319 C CA . ARG A 1 297 ? 5.257 40.818 -30.187 1.00 51.56 297 ARG A CA 1
ATOM 2320 C C . ARG A 1 297 ? 6.770 40.951 -30.039 1.00 51.56 297 ARG A C 1
ATOM 2322 O O . ARG A 1 297 ? 7.342 40.479 -29.058 1.00 51.56 297 ARG A O 1
ATOM 2329 N N . ALA A 1 298 ? 7.386 41.606 -31.017 1.00 49.38 298 ALA A N 1
ATOM 2330 C CA . ALA A 1 298 ? 8.722 42.166 -30.914 1.00 49.38 298 ALA A CA 1
ATOM 2331 C C . ALA A 1 298 ? 8.752 43.214 -29.788 1.00 49.38 298 ALA A C 1
ATOM 2333 O O . ALA A 1 298 ? 7.875 44.076 -29.712 1.00 49.38 298 ALA A O 1
ATOM 2334 N N . ARG A 1 299 ? 9.749 43.128 -28.903 1.00 51.03 299 ARG A N 1
ATOM 2335 C CA . ARG A 1 299 ? 10.119 44.223 -27.999 1.00 51.03 299 ARG A CA 1
ATOM 2336 C C . ARG A 1 299 ? 11.235 45.038 -28.663 1.00 51.03 299 ARG A C 1
ATOM 2338 O O . ARG A 1 299 ? 12.171 44.423 -29.174 1.00 51.03 299 ARG A O 1
ATOM 2345 N N . PRO A 1 300 ? 11.147 46.378 -28.661 1.00 57.56 300 PRO A N 1
ATOM 2346 C CA . PRO A 1 300 ? 12.183 47.242 -29.200 1.00 57.56 300 PRO A CA 1
ATOM 2347 C C . PRO A 1 300 ? 13.348 47.373 -28.216 1.00 57.56 300 PRO A C 1
ATOM 2349 O O . PRO A 1 300 ? 13.185 47.234 -27.001 1.00 57.56 300 PRO A O 1
ATOM 2352 N N . GLY A 1 301 ? 14.525 47.629 -28.781 1.00 44.31 301 GLY A N 1
ATOM 2353 C CA . GLY A 1 301 ? 15.756 47.874 -28.051 1.00 44.31 301 GLY A CA 1
ATOM 2354 C C . GLY A 1 301 ? 15.707 49.139 -27.198 1.00 44.31 301 GLY A C 1
ATOM 2355 O O . GLY A 1 301 ? 15.085 50.137 -27.553 1.00 44.31 301 GLY A O 1
ATOM 2356 N N . GLY A 1 302 ? 16.425 49.078 -26.083 1.00 45.34 302 GLY A N 1
ATOM 2357 C CA . GLY A 1 302 ? 16.855 50.224 -25.297 1.00 45.34 302 GLY A CA 1
ATOM 2358 C C . GLY A 1 302 ? 18.314 49.995 -24.938 1.00 45.34 302 GLY A C 1
ATOM 2359 O O . GLY A 1 302 ? 18.632 49.041 -24.230 1.00 45.34 302 GLY A O 1
ATOM 2360 N N . GLY A 1 303 ? 19.194 50.806 -25.519 1.00 43.28 303 GLY A N 1
ATOM 2361 C CA . GLY A 1 303 ? 20.623 50.792 -25.247 1.00 43.28 303 GLY A CA 1
ATOM 2362 C C . GLY A 1 303 ? 21.030 51.707 -24.090 1.00 43.28 303 GLY A C 1
ATOM 2363 O O . GLY A 1 303 ? 20.220 52.454 -23.544 1.00 43.28 303 GLY A O 1
ATOM 2364 N N . SER A 1 304 ? 22.346 51.698 -23.845 1.00 39.53 304 SER A N 1
ATOM 2365 C CA . SER A 1 304 ? 23.136 52.534 -22.920 1.00 39.53 304 SER A CA 1
ATOM 2366 C C . SER A 1 304 ? 23.023 52.131 -21.436 1.00 39.53 304 SER A C 1
ATOM 2368 O O . SER A 1 304 ? 21.936 51.854 -20.957 1.00 39.53 304 SER A O 1
ATOM 2370 N N . ARG A 1 305 ? 24.091 52.047 -20.630 1.00 38.91 305 ARG A N 1
ATOM 2371 C CA . ARG A 1 305 ? 25.435 52.649 -20.699 1.00 38.91 305 ARG A CA 1
ATOM 2372 C C . ARG A 1 305 ? 26.343 51.987 -19.635 1.00 38.91 305 ARG A C 1
ATOM 2374 O O . ARG A 1 305 ? 25.814 51.512 -18.641 1.00 38.91 305 ARG A O 1
ATOM 2381 N N . SER A 1 306 ? 27.666 52.035 -19.868 1.00 38.44 306 SER A N 1
ATOM 2382 C CA . SER A 1 306 ? 28.803 52.073 -18.905 1.00 38.44 306 SER A CA 1
ATOM 2383 C C . SER A 1 306 ? 28.753 51.163 -17.664 1.00 38.44 306 SER A C 1
ATOM 2385 O O . SER A 1 306 ? 27.869 51.296 -16.836 1.00 38.44 306 SER A O 1
ATOM 2387 N N . GLY A 1 307 ? 29.704 50.285 -17.364 1.00 37.12 307 GLY A N 1
ATOM 2388 C CA . GLY A 1 307 ? 31.143 50.294 -17.614 1.00 37.12 307 GLY A CA 1
ATOM 2389 C C . GLY A 1 307 ? 31.813 49.894 -16.294 1.00 37.12 307 GLY A C 1
ATOM 2390 O O . GLY A 1 307 ? 31.484 50.482 -15.275 1.00 37.12 307 GLY A O 1
ATOM 2391 N N . SER A 1 308 ? 32.693 48.890 -16.283 1.00 39.97 308 SER A N 1
ATOM 2392 C CA . SER A 1 308 ? 33.693 48.715 -15.218 1.00 39.97 308 SER A CA 1
ATOM 2393 C C . SER A 1 308 ? 34.704 47.628 -15.585 1.00 39.97 308 SER A C 1
ATOM 2395 O O . SER A 1 308 ? 34.353 46.465 -15.754 1.00 39.97 308 SER A O 1
ATOM 2397 N N . SER A 1 309 ? 35.960 48.070 -15.665 1.00 43.59 309 SER A N 1
ATOM 2398 C CA . SER A 1 309 ? 37.186 47.406 -15.204 1.00 43.59 309 SER A CA 1
ATOM 2399 C C . SER A 1 309 ? 37.502 45.972 -15.649 1.00 43.59 309 SER A C 1
ATOM 2401 O O . SER A 1 309 ? 36.948 44.988 -15.166 1.00 43.59 309 SER A O 1
ATOM 2403 N N . ALA A 1 310 ? 38.556 45.895 -16.459 1.00 39.59 310 ALA A N 1
ATOM 2404 C CA . ALA A 1 310 ? 39.431 44.749 -16.631 1.00 39.59 310 ALA A CA 1
ATOM 2405 C C . ALA A 1 310 ? 40.064 44.278 -15.306 1.00 39.59 310 ALA A C 1
ATOM 2407 O O . ALA A 1 310 ? 40.500 45.099 -14.502 1.00 39.59 310 ALA A O 1
ATOM 2408 N N . THR A 1 311 ? 40.219 42.966 -15.123 1.00 41.69 311 THR A N 1
ATOM 2409 C CA . THR A 1 311 ? 41.526 42.269 -15.189 1.00 41.69 311 THR A CA 1
ATOM 2410 C C . THR A 1 311 ? 41.363 40.746 -15.020 1.00 41.69 311 THR A C 1
ATOM 2412 O O . THR A 1 311 ? 40.331 40.291 -14.526 1.00 41.69 311 THR A O 1
ATOM 2415 N N . PRO A 1 312 ? 42.338 39.946 -15.499 1.00 59.09 312 PRO A N 1
ATOM 2416 C CA . PRO A 1 312 ? 42.214 38.506 -15.715 1.00 59.09 312 PRO A CA 1
ATOM 2417 C C . PRO A 1 312 ? 42.881 37.688 -14.601 1.00 59.09 312 PRO A C 1
ATOM 2419 O O . PRO A 1 312 ? 43.823 38.162 -13.974 1.00 59.09 312 PRO A O 1
ATOM 2422 N N . SER A 1 313 ? 42.456 36.437 -14.398 1.00 35.47 313 SER A N 1
ATOM 2423 C CA . SER A 1 313 ? 43.312 35.299 -13.992 1.00 35.47 313 SER A CA 1
ATOM 2424 C C . SER A 1 313 ? 42.483 34.084 -13.560 1.00 35.47 313 SER A C 1
ATOM 2426 O O . SER A 1 313 ? 41.336 34.206 -13.142 1.00 35.47 313 SER A O 1
ATOM 2428 N N . SER A 1 314 ? 43.136 32.919 -13.609 1.00 40.59 314 SER A N 1
ATOM 2429 C CA . SER A 1 314 ? 42.752 31.637 -12.997 1.00 40.59 314 SER A CA 1
ATOM 2430 C C . SER A 1 314 ? 42.108 30.597 -13.919 1.00 40.59 314 SER A C 1
ATOM 2432 O O . SER A 1 314 ? 40.954 30.187 -13.815 1.00 40.59 314 SER A O 1
ATOM 2434 N N . THR A 1 315 ? 42.960 30.167 -14.841 1.00 41.22 315 THR A N 1
ATOM 2435 C CA . THR A 1 315 ? 43.225 28.792 -15.263 1.00 41.22 315 THR A CA 1
ATOM 2436 C C . THR A 1 315 ? 42.655 27.680 -14.371 1.00 41.22 315 THR A C 1
ATOM 2438 O O . THR A 1 315 ? 42.942 27.560 -13.182 1.00 41.22 315 THR A O 1
ATOM 2441 N N . ALA A 1 316 ? 41.926 26.802 -15.055 1.00 44.59 316 ALA A N 1
ATOM 2442 C CA . ALA A 1 316 ? 41.580 25.427 -14.730 1.00 44.59 316 ALA A CA 1
ATOM 2443 C C . ALA A 1 316 ? 42.514 24.699 -13.745 1.00 44.59 316 ALA A C 1
ATOM 2445 O O . ALA A 1 316 ? 43.695 24.496 -14.011 1.00 44.59 316 ALA A O 1
ATOM 2446 N N . SER A 1 317 ? 41.934 24.192 -12.655 1.00 44.62 317 SER A N 1
ATOM 2447 C CA . SER A 1 317 ? 42.461 23.046 -11.902 1.00 44.62 317 SER A CA 1
ATOM 2448 C C . SER A 1 317 ? 41.431 22.533 -10.888 1.00 44.62 317 SER A C 1
ATOM 2450 O O . SER A 1 317 ? 41.445 22.918 -9.726 1.00 44.62 317 SER A O 1
ATOM 2452 N N . ARG A 1 318 ? 40.541 21.624 -11.312 1.00 41.94 318 ARG A N 1
ATOM 2453 C CA . ARG A 1 318 ? 39.958 20.592 -10.429 1.00 41.94 318 ARG A CA 1
ATOM 2454 C C . ARG A 1 318 ? 39.739 19.299 -11.220 1.00 41.94 318 ARG A C 1
ATOM 2456 O O . ARG A 1 318 ? 38.828 19.204 -12.032 1.00 41.94 318 ARG A O 1
ATOM 2463 N N . THR A 1 319 ? 40.758 18.444 -11.257 1.00 41.59 319 THR A N 1
ATOM 2464 C CA . THR A 1 319 ? 40.860 17.200 -10.463 1.00 41.59 319 THR A CA 1
ATOM 2465 C C . THR A 1 319 ? 39.754 16.172 -10.724 1.00 41.59 319 THR A C 1
ATOM 2467 O O . THR A 1 319 ? 38.780 16.034 -9.995 1.00 41.59 319 THR A O 1
ATOM 2470 N N . SER A 1 320 ? 39.976 15.397 -11.786 1.00 46.44 320 SER A N 1
ATOM 2471 C CA . SER A 1 320 ? 40.109 13.932 -11.743 1.00 46.44 320 SER A CA 1
ATOM 2472 C C . SER A 1 320 ? 39.797 13.245 -10.399 1.00 46.44 320 SER A C 1
ATOM 2474 O O . SER A 1 320 ? 40.692 13.056 -9.576 1.00 46.44 320 SER A O 1
ATOM 2476 N N . ALA A 1 321 ? 38.557 12.785 -10.219 1.00 43.53 321 ALA A N 1
ATOM 2477 C CA . ALA A 1 321 ? 38.191 11.828 -9.172 1.00 43.53 321 ALA A CA 1
ATOM 2478 C C . ALA A 1 321 ? 36.887 11.079 -9.516 1.00 43.53 321 ALA A C 1
ATOM 2480 O O . ALA A 1 321 ? 35.883 11.262 -8.845 1.00 43.53 321 ALA A O 1
ATOM 2481 N N . ALA A 1 322 ? 36.878 10.255 -10.575 1.00 39.62 322 ALA A N 1
ATOM 2482 C CA . ALA A 1 322 ? 35.848 9.218 -10.788 1.00 39.62 322 ALA A CA 1
ATOM 2483 C C . ALA A 1 322 ? 36.208 8.278 -11.958 1.00 39.62 322 ALA A C 1
ATOM 2485 O O . ALA A 1 322 ? 35.495 8.194 -12.954 1.00 39.62 322 ALA A O 1
ATOM 2486 N N . ARG A 1 323 ? 37.355 7.588 -11.895 1.00 43.19 323 ARG A N 1
ATOM 2487 C CA . ARG A 1 323 ? 37.674 6.509 -12.854 1.00 43.19 323 ARG A CA 1
ATOM 2488 C C . ARG A 1 323 ? 38.676 5.507 -12.277 1.00 43.19 323 ARG A C 1
ATOM 2490 O O . ARG A 1 323 ? 39.742 5.297 -12.834 1.00 43.19 323 ARG A O 1
ATOM 2497 N N . ARG A 1 324 ? 38.351 4.911 -11.127 1.00 43.00 324 ARG A N 1
ATOM 2498 C CA . ARG A 1 324 ? 39.046 3.738 -10.557 1.00 43.00 324 ARG A CA 1
ATOM 2499 C C . ARG A 1 324 ? 38.096 2.990 -9.618 1.00 43.00 324 ARG A C 1
ATOM 2501 O O . ARG A 1 324 ? 38.180 3.137 -8.410 1.00 43.00 324 ARG A O 1
ATOM 2508 N N . ALA A 1 325 ? 37.166 2.230 -10.195 1.00 40.56 325 ALA A N 1
ATOM 2509 C CA . ALA A 1 325 ? 36.413 1.184 -9.497 1.00 40.56 325 ALA A CA 1
ATOM 2510 C C . ALA A 1 325 ? 35.712 0.250 -10.509 1.00 40.56 325 ALA A C 1
ATOM 2512 O O . ALA A 1 325 ? 34.491 0.218 -10.571 1.00 40.56 325 ALA A O 1
ATOM 2513 N N . SER A 1 326 ? 36.465 -0.471 -11.352 1.00 40.97 326 SER A N 1
ATOM 2514 C CA . SER A 1 326 ? 35.932 -1.668 -12.048 1.00 40.97 326 SER A CA 1
ATOM 2515 C C . SER A 1 326 ? 36.998 -2.648 -12.576 1.00 40.97 326 SER A C 1
ATOM 2517 O O . SER A 1 326 ? 36.748 -3.412 -13.504 1.00 40.97 326 SER A O 1
ATOM 2519 N N . ARG A 1 327 ? 38.202 -2.670 -11.990 1.00 46.03 327 ARG A N 1
ATOM 2520 C CA . ARG A 1 327 ? 39.215 -3.703 -12.276 1.00 46.03 327 ARG A CA 1
ATOM 2521 C C . ARG A 1 327 ? 39.771 -4.257 -10.970 1.00 46.03 327 ARG A C 1
ATOM 2523 O O . ARG A 1 327 ? 40.807 -3.793 -10.513 1.00 46.03 327 ARG A O 1
ATOM 2530 N N . ALA A 1 328 ? 39.043 -5.196 -10.368 1.00 42.06 328 ALA A N 1
ATOM 2531 C CA . ALA A 1 328 ? 39.555 -6.131 -9.360 1.00 42.06 328 ALA A CA 1
ATOM 2532 C C . ALA A 1 328 ? 38.500 -7.208 -9.031 1.00 42.06 328 ALA A C 1
ATOM 2534 O O . ALA A 1 328 ? 37.887 -7.183 -7.972 1.00 42.06 328 ALA A O 1
ATOM 2535 N N . GLN A 1 329 ? 38.263 -8.129 -9.963 1.00 40.06 329 GLN A N 1
ATOM 2536 C CA . GLN A 1 329 ? 37.741 -9.483 -9.723 1.00 40.06 329 GLN A CA 1
ATOM 2537 C C . GLN A 1 329 ? 37.821 -10.187 -11.081 1.00 40.06 329 GLN A C 1
ATOM 2539 O O . GLN A 1 329 ? 37.221 -9.718 -12.036 1.00 40.06 329 GLN A O 1
ATOM 2544 N N . GLY A 1 330 ? 38.597 -11.234 -11.303 1.00 39.06 330 GLY A N 1
ATOM 2545 C CA . GLY A 1 330 ? 39.291 -12.128 -10.392 1.00 39.06 330 GLY A CA 1
ATOM 2546 C C . GLY A 1 330 ? 39.441 -13.428 -11.165 1.00 39.06 330 GLY A C 1
ATOM 2547 O O . GLY A 1 330 ? 38.614 -14.319 -11.024 1.00 39.06 330 GLY A O 1
ATOM 2548 N N . ASP A 1 331 ? 40.443 -13.470 -12.042 1.00 46.56 331 ASP A N 1
ATOM 2549 C CA . ASP A 1 331 ? 40.929 -14.693 -12.672 1.00 46.56 331 ASP A CA 1
ATOM 2550 C C . ASP A 1 331 ? 41.557 -15.572 -11.590 1.00 46.56 331 ASP A C 1
ATOM 2552 O O . ASP A 1 331 ? 42.619 -15.253 -11.050 1.00 46.56 331 ASP A O 1
ATOM 2556 N N . SER A 1 332 ? 40.920 -16.698 -11.281 1.00 50.00 332 SER A N 1
ATOM 2557 C CA . SER A 1 332 ? 41.625 -17.838 -10.704 1.00 50.00 332 SER A CA 1
ATOM 2558 C C . SER A 1 332 ? 40.875 -19.147 -10.940 1.00 50.00 332 SER A C 1
ATOM 2560 O O . SER A 1 332 ? 39.906 -19.440 -10.248 1.00 50.00 332 SER A O 1
ATOM 2562 N N . ARG A 1 333 ? 41.471 -19.953 -11.829 1.00 47.25 333 ARG A N 1
ATOM 2563 C CA . ARG A 1 333 ? 41.687 -21.404 -11.696 1.00 47.25 333 ARG A CA 1
ATOM 2564 C C . ARG A 1 333 ? 40.460 -22.312 -11.816 1.00 47.25 333 ARG A C 1
ATOM 2566 O O . ARG A 1 333 ? 39.711 -22.444 -10.865 1.00 47.25 333 ARG A O 1
ATOM 2573 N N . PHE A 1 334 ? 40.409 -23.078 -12.908 1.00 48.84 334 PHE A N 1
ATOM 2574 C CA . PHE A 1 334 ? 40.356 -24.545 -12.848 1.00 48.84 334 PHE A CA 1
ATOM 2575 C C . PHE A 1 334 ? 40.973 -25.134 -14.126 1.00 48.84 334 PHE A C 1
ATOM 2577 O O . PHE A 1 334 ? 40.543 -24.833 -15.235 1.00 48.84 334 PHE A O 1
ATOM 2584 N N . GLY A 1 335 ? 42.014 -25.941 -13.937 1.00 52.81 335 GLY A N 1
ATOM 2585 C CA . GLY A 1 335 ? 42.664 -26.785 -14.932 1.00 52.81 335 GLY A CA 1
ATOM 2586 C C . GLY A 1 335 ? 43.341 -27.923 -14.171 1.00 52.81 335 GLY A C 1
ATOM 2587 O O . GLY A 1 335 ? 44.195 -27.656 -13.322 1.00 52.81 335 GLY A O 1
ATOM 2588 N N . GLY A 1 336 ? 42.873 -29.144 -14.422 1.00 57.00 336 GLY A N 1
ATOM 2589 C CA . GLY A 1 336 ? 43.166 -30.379 -13.698 1.00 57.00 336 GLY A CA 1
ATOM 2590 C C . GLY A 1 336 ? 41.977 -31.313 -13.817 1.00 57.00 336 GLY A C 1
ATOM 2591 O O . GLY A 1 336 ? 40.937 -30.978 -13.212 1.00 57.00 336 GLY A O 1
#

Secondary structure (DSSP, 8-state):
-----PPP-----PPP-HHHHHHHHHHHHHTTTTGGG-SHHHHHHHHHHHHHHHHHHHHHHGGG-PPPPHHHHHHHHHHHHHHHHHHHHT-S---TTTS-HHHHHHHHTT------S-S-SSTTHHHHHHHHHHHHHHHHHHHHHTSHHHHHHHHHHHHHHHHHHHHHHHHHHHHT--SS--TT--S--TT-S-HHHHHHHHHHHHHHHHHHHHHHHHS---------------------------------------------PPPPPPP---------PPPP-------PPPP-PPPPP--------------------S--SS----------

pLDDT: mean 74.27, std 21.58, range [35.47, 98.5]